Protein AF-A0A2N1M1W4-F1 (afdb_monomer)

Mean predicted aligned error: 16.91 Å

Sequence (331 aa):
YLHQSIFKQTKDFNEGIIQWRRCVSCNKYITFFSRGKGCTVHSWYLNKKNIQVPCIGQYVCEALQSCPPLCNPAFGDVKRPHCICCLCYENLGGHIYHRSGIRGKKASTCISENLHANDITKGLEFIGNLLINIAHTGNNEIKKNILIKIFETLLFFLPLKSDSTTSFSTSTANTSTDYKEQEKIVLNEPPSLFMIKTLFIKIYKEKECKNVEINDFNEFGHTFGQKLWNSRLDVNLKKSAIESPQTIQEYYNAFPEFLKNFFSGMIDELYEKKMSICNFQRKKHNKPPKVKISGQTIKIVTFITSMLLSLAFPHLKVWLPQVLASLSRMP

Radius of gyration: 29.69 Å; Cα contacts (8 Å, |Δi|>4): 321; chains: 1; bounding box: 92×58×78 Å

Solvent-accessible surface area (backbone atoms only — not comparable to full-atom values): 19800 Å² total; per-residue (Å²): 118,82,57,65,76,67,66,63,73,78,49,59,75,86,43,56,38,82,43,83,43,54,18,74,76,79,66,45,79,44,82,44,81,27,60,49,88,50,53,54,88,47,19,30,30,46,74,94,35,43,34,30,53,44,56,52,28,59,58,76,30,71,32,73,64,82,38,63,83,48,22,38,78,30,80,67,88,64,71,80,55,46,29,40,44,65,70,51,39,40,76,35,53,30,43,70,63,53,78,50,92,49,90,91,53,78,49,70,42,52,75,83,67,52,68,61,78,54,32,67,61,53,38,52,53,49,50,52,54,50,51,56,52,52,71,71,50,91,55,63,68,62,43,52,55,50,52,52,54,50,50,60,58,53,52,73,73,52,80,74,91,62,100,64,94,74,74,90,76,88,69,89,76,86,80,89,74,99,62,82,89,64,85,76,71,71,72,94,62,82,80,38,33,22,47,56,45,60,75,45,40,70,73,54,60,78,47,75,62,78,70,79,72,68,87,46,64,65,61,50,49,52,54,52,49,52,54,55,61,67,39,50,63,63,44,58,76,31,36,64,36,42,43,64,48,94,41,72,65,53,32,50,66,39,49,63,64,70,60,53,52,52,43,43,53,55,51,48,55,53,48,52,55,52,47,53,54,51,33,55,54,29,54,76,68,78,41,79,72,80,75,88,70,84,67,55,61,58,58,52,38,40,54,56,50,44,55,50,49,38,69,78,36,74,88,51,64,41,36,65,60,52,54,52,53,55,71,66,51,75,133

Organism: NCBI:txid588596

pLDDT: mean 80.23, std 15.55, range [32.84, 96.19]

Structure (mmCIF, N/CA/C/O backbone):
data_AF-A0A2N1M1W4-F1
#
_entry.id   AF-A0A2N1M1W4-F1
#
loop_
_atom_site.group_PDB
_atom_site.id
_atom_site.type_symbol
_atom_site.label_atom_id
_atom_site.label_alt_id
_atom_site.label_comp_id
_atom_site.label_asym_id
_atom_site.label_entity_id
_atom_site.label_seq_id
_atom_site.pdbx_PDB_ins_code
_atom_site.Cartn_x
_atom_site.Cartn_y
_atom_site.Cartn_z
_atom_site.occupancy
_atom_site.B_iso_or_equiv
_atom_site.auth_seq_id
_atom_site.auth_comp_id
_atom_site.auth_asym_id
_atom_site.auth_atom_id
_atom_site.pdbx_PDB_model_num
ATOM 1 N N . TYR A 1 1 ? 16.850 13.067 -30.156 1.00 55.41 1 TYR A N 1
ATOM 2 C CA . TYR A 1 1 ? 15.630 12.443 -30.728 1.00 55.41 1 TYR A CA 1
ATOM 3 C C . TYR A 1 1 ? 15.525 11.052 -30.120 1.00 55.41 1 TYR A C 1
ATOM 5 O O . TYR A 1 1 ? 16.567 10.439 -30.039 1.00 55.41 1 TYR A O 1
ATOM 13 N N . LEU A 1 2 ? 14.343 10.552 -29.710 1.00 59.38 2 LEU A N 1
ATOM 14 C CA . LEU A 1 2 ? 14.207 9.286 -28.941 1.00 59.38 2 LEU A CA 1
ATOM 15 C C . LEU A 1 2 ? 14.666 8.002 -29.678 1.00 59.38 2 LEU A C 1
ATOM 17 O O . LEU A 1 2 ? 14.682 6.930 -29.092 1.00 59.38 2 LEU A O 1
ATOM 21 N N . HIS A 1 3 ? 15.013 8.116 -30.959 1.00 65.12 3 HIS A N 1
ATOM 22 C CA . HIS A 1 3 ? 15.612 7.080 -31.797 1.00 65.12 3 HIS A CA 1
ATOM 23 C C . HIS A 1 3 ? 16.711 7.734 -32.640 1.00 65.12 3 HIS A C 1
ATOM 25 O O . HIS A 1 3 ? 16.602 8.930 -32.947 1.00 65.12 3 HIS A O 1
ATOM 31 N N . GLN A 1 4 ? 17.726 6.970 -33.056 1.00 60.75 4 GLN A N 1
ATOM 32 C CA . GLN A 1 4 ? 18.666 7.443 -34.078 1.00 60.75 4 GLN A CA 1
ATOM 33 C C . GLN A 1 4 ? 17.899 7.760 -35.376 1.00 60.75 4 GLN A C 1
ATOM 35 O O . GLN A 1 4 ? 16.870 7.142 -35.664 1.00 60.75 4 GLN A O 1
ATOM 40 N N . SER A 1 5 ? 18.374 8.745 -36.144 1.00 57.00 5 SER A N 1
ATOM 41 C CA . SER A 1 5 ? 17.705 9.258 -37.355 1.00 57.00 5 SER A CA 1
ATOM 42 C C . SER A 1 5 ? 17.362 8.158 -38.365 1.00 57.00 5 SER A C 1
ATOM 44 O O . SER A 1 5 ? 16.292 8.199 -38.971 1.00 57.00 5 SER A O 1
ATOM 46 N N . ILE A 1 6 ? 18.222 7.145 -38.465 1.00 58.50 6 ILE A N 1
ATOM 47 C CA . ILE A 1 6 ? 18.117 6.022 -39.401 1.00 58.50 6 ILE A CA 1
ATOM 48 C C . ILE A 1 6 ? 16.879 5.149 -39.112 1.00 58.50 6 ILE A C 1
ATOM 50 O O . ILE A 1 6 ? 16.171 4.758 -40.033 1.00 58.50 6 ILE A O 1
ATOM 54 N N . PHE A 1 7 ? 16.503 4.929 -37.845 1.00 59.47 7 PHE A N 1
ATOM 55 C CA . PHE A 1 7 ? 15.345 4.081 -37.494 1.00 59.47 7 PHE A CA 1
ATOM 56 C C . PHE A 1 7 ? 13.986 4.682 -37.867 1.00 59.47 7 PHE A C 1
ATOM 58 O O . PHE A 1 7 ? 12.981 3.976 -37.912 1.00 59.47 7 PHE A O 1
ATOM 65 N N . LYS A 1 8 ? 13.916 5.993 -38.116 1.00 57.84 8 LYS A N 1
ATOM 66 C CA . LYS A 1 8 ? 12.691 6.609 -38.642 1.00 57.84 8 LYS A CA 1
ATOM 67 C C . LYS A 1 8 ? 12.493 6.348 -40.132 1.00 57.84 8 LYS A C 1
ATOM 69 O O . LYS A 1 8 ? 11.371 6.522 -40.598 1.00 57.84 8 LYS A O 1
ATOM 74 N N . GLN A 1 9 ? 13.562 5.985 -40.841 1.00 58.34 9 GLN A N 1
ATOM 75 C CA . GLN A 1 9 ? 13.555 5.679 -42.271 1.00 58.34 9 GLN A CA 1
ATOM 76 C C . GLN A 1 9 ? 13.265 4.195 -42.537 1.00 58.34 9 GLN A C 1
ATOM 78 O O . GLN A 1 9 ? 12.853 3.852 -43.635 1.00 58.34 9 GLN A O 1
ATOM 83 N N . THR A 1 10 ? 13.430 3.319 -41.538 1.00 64.38 10 THR A N 1
ATOM 84 C CA . THR A 1 10 ? 13.220 1.867 -41.687 1.00 64.38 10 THR A CA 1
ATOM 85 C C . THR A 1 10 ? 11.764 1.415 -41.554 1.00 64.38 10 THR A C 1
ATOM 87 O O . THR A 1 10 ? 11.473 0.259 -41.843 1.00 64.38 10 THR A O 1
ATOM 90 N N . LYS A 1 11 ? 10.853 2.287 -41.101 1.00 68.12 11 LYS A N 1
ATOM 91 C CA . LYS A 1 11 ? 9.412 2.001 -40.999 1.00 68.12 11 LYS A CA 1
ATOM 92 C C . LYS A 1 11 ? 8.585 3.191 -41.445 1.00 68.12 11 LYS A C 1
ATOM 94 O O . LYS A 1 11 ? 8.771 4.299 -40.914 1.00 68.12 11 LYS A O 1
ATOM 99 N N . ASP A 1 12 ? 7.651 2.942 -42.357 1.00 68.19 12 ASP A N 1
ATOM 100 C CA . ASP A 1 12 ? 6.806 3.981 -42.933 1.00 68.19 12 ASP A CA 1
ATOM 101 C C . ASP A 1 12 ? 5.895 4.610 -41.862 1.00 68.19 12 ASP A C 1
ATOM 103 O O . ASP A 1 12 ? 5.509 3.991 -40.865 1.00 68.19 12 ASP A O 1
ATOM 107 N N . PHE A 1 13 ? 5.561 5.886 -42.040 1.00 70.44 13 PHE A N 1
ATOM 108 C CA . PHE A 1 13 ? 4.578 6.577 -41.216 1.00 70.44 13 PHE A CA 1
ATOM 109 C C . PHE A 1 13 ? 3.207 5.891 -41.271 1.00 70.44 13 PHE A C 1
ATOM 111 O O . PHE A 1 13 ? 2.534 5.828 -40.242 1.00 70.44 13 PHE A O 1
ATOM 118 N N . ASN A 1 14 ? 2.838 5.323 -42.424 1.00 75.69 14 ASN A N 1
ATOM 119 C CA . ASN A 1 14 ? 1.575 4.606 -42.617 1.00 75.69 14 ASN A CA 1
ATOM 120 C C . ASN A 1 14 ? 1.465 3.325 -41.772 1.00 75.69 14 ASN A C 1
ATOM 122 O O . ASN A 1 14 ? 0.366 2.846 -41.512 1.00 75.69 14 ASN A O 1
ATOM 126 N N . GLU A 1 15 ? 2.583 2.804 -41.258 1.00 72.25 15 GLU A N 1
ATOM 127 C CA . GLU A 1 15 ? 2.595 1.697 -40.295 1.00 72.25 15 GLU A CA 1
ATOM 128 C C . GLU A 1 15 ? 2.317 2.156 -38.852 1.00 72.25 15 GLU A C 1
ATOM 130 O O . GLU A 1 15 ? 2.425 1.370 -37.905 1.00 72.25 15 GLU A O 1
ATOM 135 N N . GLY A 1 16 ? 2.017 3.440 -38.642 1.00 74.56 16 GLY A N 1
ATOM 136 C CA . GLY A 1 16 ? 1.652 4.002 -37.349 1.00 74.56 16 GLY A CA 1
ATOM 137 C C . GLY A 1 16 ? 0.361 3.387 -36.813 1.00 74.56 16 GLY A C 1
ATOM 138 O O . GLY A 1 16 ? -0.708 3.546 -37.390 1.00 74.56 16 GLY A O 1
ATOM 139 N N . ILE A 1 17 ? 0.446 2.721 -35.664 1.00 75.75 17 ILE A N 1
ATOM 140 C CA . ILE A 1 17 ? -0.694 2.110 -34.986 1.00 75.75 17 ILE A CA 1
ATOM 141 C C . ILE A 1 17 ? -0.793 2.696 -33.580 1.00 75.75 17 ILE A C 1
ATOM 143 O O . ILE A 1 17 ? 0.179 2.734 -32.819 1.00 75.75 17 ILE A O 1
ATOM 147 N N . ILE A 1 18 ? -2.004 3.118 -33.221 1.00 78.94 18 ILE A N 1
ATOM 148 C CA . ILE A 1 18 ? -2.369 3.439 -31.844 1.00 78.94 18 ILE A CA 1
ATOM 149 C C . ILE A 1 18 ? -2.914 2.166 -31.202 1.00 78.94 18 ILE A C 1
ATOM 151 O O . ILE A 1 18 ? -3.948 1.640 -31.609 1.00 78.94 18 ILE A O 1
ATOM 155 N N . GLN A 1 19 ? -2.219 1.661 -30.190 1.00 77.12 19 GLN A N 1
ATOM 156 C CA . GLN A 1 19 ? -2.608 0.451 -29.479 1.00 77.12 19 GLN A CA 1
ATOM 157 C C . GLN A 1 19 ? -3.094 0.774 -28.073 1.00 77.12 19 GLN A C 1
ATOM 159 O O . GLN A 1 19 ? -2.444 1.501 -27.321 1.00 77.12 19 GLN A O 1
ATOM 164 N N . TRP A 1 20 ? -4.200 0.142 -27.695 1.00 82.69 20 TRP A N 1
ATOM 165 C CA . TRP A 1 20 ? -4.705 0.140 -26.329 1.00 82.69 20 TRP A CA 1
ATOM 166 C C . TRP A 1 20 ? -4.197 -1.106 -25.617 1.00 82.69 20 TRP A C 1
ATOM 168 O O . TRP A 1 20 ? -4.516 -2.235 -25.993 1.00 82.69 20 TRP A O 1
ATOM 178 N N . ARG A 1 21 ? -3.369 -0.912 -24.593 1.00 84.44 21 ARG A N 1
ATOM 179 C CA . ARG A 1 21 ? -2.753 -2.001 -23.828 1.00 84.44 21 ARG A CA 1
ATOM 180 C C . ARG A 1 21 ? -2.990 -1.791 -22.344 1.00 84.44 21 ARG A C 1
ATOM 182 O O . ARG A 1 21 ? -3.141 -0.666 -21.883 1.00 84.44 21 ARG A O 1
ATOM 189 N N . ARG A 1 22 ? -3.026 -2.876 -21.576 1.00 88.31 22 ARG A N 1
ATOM 190 C CA . ARG A 1 22 ? -3.146 -2.805 -20.118 1.00 88.31 22 ARG A CA 1
ATOM 191 C C . ARG A 1 22 ? -1.750 -2.805 -19.508 1.00 88.31 22 ARG A C 1
ATOM 193 O O . ARG A 1 22 ? -0.949 -3.681 -19.820 1.00 88.31 22 ARG A O 1
ATOM 200 N N . CYS A 1 23 ? -1.464 -1.834 -18.645 1.00 88.88 23 CYS A N 1
ATOM 201 C CA . CYS A 1 23 ? -0.223 -1.806 -17.886 1.00 88.88 23 CYS A CA 1
ATOM 202 C C . CYS A 1 23 ? -0.156 -3.030 -16.970 1.00 88.88 23 CYS A C 1
ATOM 204 O O . CYS A 1 23 ? -1.031 -3.216 -16.123 1.00 88.88 23 CYS A O 1
ATOM 206 N N . VAL A 1 24 ? 0.902 -3.828 -17.084 1.00 88.38 24 VAL A N 1
ATOM 207 C CA . VAL A 1 24 ? 1.074 -5.038 -16.272 1.00 88.38 24 VAL A CA 1
ATOM 208 C C . VAL A 1 24 ? 1.392 -4.741 -14.818 1.00 88.38 24 VAL A C 1
ATOM 210 O O . VAL A 1 24 ?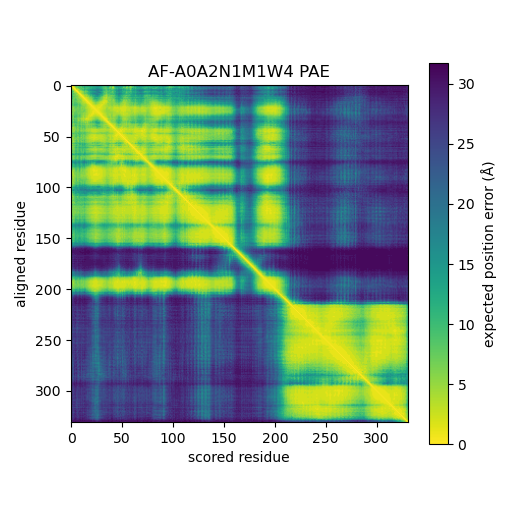 1.345 -5.667 -14.026 1.00 88.38 24 VAL A O 1
ATOM 213 N N . SER A 1 25 ? 1.654 -3.483 -14.454 1.00 86.19 25 SER A N 1
ATOM 214 C CA . SER A 1 25 ? 1.879 -3.012 -13.082 1.00 86.19 25 SER A CA 1
ATOM 215 C C . SER A 1 25 ? 0.612 -2.399 -12.461 1.00 86.19 25 SER A C 1
ATOM 217 O O . SER A 1 25 ? 0.050 -2.950 -11.524 1.00 86.19 25 SER A O 1
ATOM 219 N N . CYS A 1 26 ? 0.039 -1.336 -13.025 1.00 86.25 26 CYS A N 1
ATOM 220 C CA . CYS A 1 26 ? -1.138 -0.695 -12.415 1.00 86.25 26 CYS A CA 1
ATOM 221 C C . CYS A 1 26 ? -2.491 -1.180 -12.949 1.00 86.25 26 CYS A C 1
ATOM 223 O O . CYS A 1 26 ? -3.525 -0.647 -12.553 1.00 86.25 26 CYS A O 1
ATOM 225 N N . ASN A 1 27 ? -2.520 -2.130 -13.890 1.00 86.06 27 ASN A N 1
ATOM 226 C CA . ASN A 1 27 ? -3.742 -2.620 -14.534 1.00 86.06 27 ASN A CA 1
ATOM 227 C C . ASN A 1 27 ? -4.576 -1.538 -15.260 1.00 86.06 27 ASN A C 1
ATOM 229 O O . ASN A 1 27 ? -5.685 -1.837 -15.708 1.00 86.06 27 ASN A O 1
ATOM 233 N N . LYS A 1 28 ? -4.063 -0.310 -15.415 1.00 85.62 28 LYS A N 1
ATOM 234 C CA . LYS A 1 28 ? -4.711 0.770 -16.173 1.00 85.62 28 LYS A CA 1
ATOM 235 C C . LYS A 1 28 ? -4.495 0.575 -17.670 1.00 85.62 28 LYS A C 1
ATOM 237 O O . LYS A 1 28 ? -3.433 0.113 -18.089 1.00 85.62 28 LYS A O 1
ATOM 242 N N . TYR A 1 29 ? -5.487 0.956 -18.467 1.00 86.12 29 TYR A N 1
ATOM 243 C CA . TYR A 1 29 ? -5.322 1.054 -19.913 1.00 86.12 29 TYR A CA 1
ATOM 244 C C . TYR A 1 29 ? -4.432 2.240 -20.258 1.00 86.12 29 TYR A C 1
ATOM 246 O O . TYR A 1 29 ? -4.556 3.317 -19.675 1.00 86.12 29 TYR A O 1
ATOM 254 N N . ILE A 1 30 ? -3.529 2.013 -21.198 1.00 85.06 30 ILE A N 1
ATOM 255 C CA . ILE A 1 30 ? -2.591 2.990 -21.716 1.00 85.06 30 ILE A CA 1
ATOM 256 C C . ILE A 1 30 ? -2.556 2.908 -23.230 1.00 85.06 30 ILE A C 1
ATOM 258 O O . ILE A 1 30 ? -2.691 1.835 -23.827 1.00 85.06 30 ILE A O 1
ATOM 262 N N . THR A 1 31 ? -2.368 4.075 -23.821 1.00 82.00 31 THR A N 1
ATOM 263 C CA . THR A 1 31 ? -2.303 4.255 -25.259 1.00 82.00 31 THR A CA 1
ATOM 264 C C . THR A 1 31 ? -0.841 4.330 -25.662 1.00 82.00 31 THR A C 1
ATOM 266 O O . THR A 1 31 ? -0.113 5.204 -25.191 1.00 82.00 31 THR A O 1
ATOM 269 N N . PHE A 1 32 ? -0.408 3.418 -26.527 1.00 73.75 32 PHE A N 1
ATOM 270 C CA . PHE A 1 32 ? 0.912 3.474 -27.143 1.00 73.75 32 PHE A CA 1
ATOM 271 C C . PHE A 1 32 ? 0.778 3.819 -28.610 1.00 73.75 32 PHE A C 1
ATOM 273 O O . PHE A 1 32 ? -0.016 3.215 -29.325 1.00 73.75 32 PHE A O 1
ATOM 280 N N . PHE A 1 33 ? 1.605 4.754 -29.053 1.00 74.62 33 PHE A N 1
ATOM 281 C CA . PHE A 1 33 ? 1.868 4.947 -30.465 1.00 74.62 33 PHE A CA 1
ATOM 282 C C . PHE A 1 33 ? 3.145 4.191 -30.830 1.00 74.62 33 PHE A C 1
ATOM 284 O O . PHE A 1 33 ? 4.194 4.400 -30.214 1.00 74.62 33 PHE A O 1
ATOM 291 N N . SER A 1 34 ? 3.066 3.323 -31.830 1.00 72.88 34 SER A N 1
ATOM 292 C CA . SER A 1 34 ? 4.230 2.656 -32.413 1.00 72.88 34 SER A CA 1
ATOM 293 C C . SER A 1 34 ? 4.070 2.541 -33.921 1.00 72.88 34 SER A C 1
ATOM 295 O O . SER A 1 34 ? 2.957 2.457 -34.424 1.00 72.88 34 SER A O 1
ATOM 297 N N . ARG A 1 35 ? 5.188 2.498 -34.649 1.00 71.94 35 ARG A N 1
ATOM 298 C CA . ARG A 1 35 ? 5.191 2.065 -36.052 1.00 71.94 35 ARG A CA 1
ATOM 299 C C . ARG A 1 35 ? 5.320 0.536 -36.079 1.00 71.94 35 ARG A C 1
ATOM 301 O O . ARG A 1 35 ? 6.379 -0.006 -35.741 1.00 71.94 35 ARG A O 1
ATOM 308 N N . GLY A 1 36 ? 4.216 -0.158 -36.351 1.0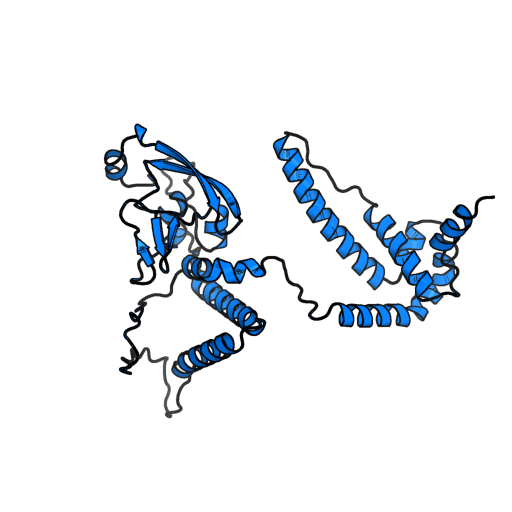0 69.88 36 GLY A N 1
ATOM 309 C CA . GLY A 1 36 ? 4.064 -1.613 -36.223 1.00 69.88 36 GLY A CA 1
ATOM 310 C C . GLY A 1 36 ? 3.681 -2.099 -34.813 1.00 69.88 36 GLY A C 1
ATOM 311 O O . GLY A 1 36 ? 3.208 -1.332 -33.971 1.00 69.88 36 GLY A O 1
ATOM 312 N N . LYS A 1 37 ? 3.876 -3.400 -34.535 1.00 66.19 37 LYS A N 1
ATOM 313 C CA . LYS A 1 37 ? 3.391 -4.076 -33.308 1.00 66.19 37 LYS A CA 1
ATOM 314 C C . LYS A 1 37 ? 4.099 -3.691 -31.998 1.00 66.19 37 LYS A C 1
ATOM 316 O O . LYS A 1 37 ? 3.626 -4.089 -30.937 1.00 66.19 37 LYS A O 1
ATOM 321 N N . GLY A 1 38 ? 5.166 -2.899 -32.058 1.00 69.19 38 GLY A N 1
ATOM 322 C CA . GLY A 1 38 ? 5.922 -2.416 -30.904 1.00 69.19 38 GLY A CA 1
ATOM 323 C C . GLY A 1 38 ? 7.188 -1.673 -31.333 1.00 69.19 38 GLY A C 1
ATOM 324 O O . GLY A 1 38 ? 7.477 -1.546 -32.525 1.00 69.19 38 GLY A O 1
ATOM 325 N N . CYS A 1 39 ? 7.949 -1.172 -30.359 1.00 73.75 39 CYS A N 1
ATOM 326 C CA . CYS A 1 39 ? 9.255 -0.571 -30.618 1.00 73.75 39 CYS A CA 1
ATOM 327 C C . CYS A 1 39 ? 10.347 -1.635 -30.479 1.00 73.75 39 CYS A C 1
ATOM 329 O O . CYS A 1 39 ? 10.644 -2.043 -29.364 1.00 73.75 39 CYS A O 1
ATOM 331 N N . THR A 1 40 ? 10.966 -2.055 -31.580 1.00 70.00 40 THR A N 1
ATOM 332 C CA . THR A 1 40 ? 12.051 -3.059 -31.570 1.00 70.00 40 THR A CA 1
ATOM 333 C C . THR A 1 40 ? 13.294 -2.598 -30.809 1.00 70.00 40 THR A C 1
ATOM 335 O O . THR A 1 40 ? 14.048 -3.424 -30.321 1.00 70.00 40 THR A O 1
ATOM 338 N N . VAL A 1 41 ? 13.493 -1.284 -30.673 1.00 70.56 41 VAL A N 1
ATOM 339 C CA . VAL A 1 41 ? 14.629 -0.700 -29.941 1.00 70.56 41 VAL A CA 1
ATOM 340 C C . VAL A 1 41 ? 14.399 -0.704 -28.426 1.00 70.56 41 VAL A C 1
ATOM 342 O O . VAL A 1 41 ? 15.348 -0.813 -27.664 1.00 70.56 41 VAL A O 1
ATOM 345 N N . HIS A 1 42 ? 13.143 -0.598 -27.980 1.00 78.19 42 HIS A N 1
ATOM 346 C CA . HIS A 1 42 ? 12.792 -0.460 -26.557 1.00 78.19 42 HIS A CA 1
ATOM 347 C C . HIS A 1 42 ? 11.879 -1.584 -26.046 1.00 78.19 42 HIS A C 1
ATOM 349 O O . HIS A 1 42 ? 11.165 -1.429 -25.052 1.00 78.19 42 HIS A O 1
ATOM 355 N N . SER A 1 43 ? 11.857 -2.712 -26.755 1.00 83.88 43 SER A N 1
ATOM 356 C CA . SER A 1 43 ? 11.209 -3.939 -26.295 1.00 83.88 43 SER A CA 1
ATOM 357 C C . SER A 1 43 ? 12.280 -4.906 -25.834 1.00 83.88 43 SER A C 1
ATOM 359 O O . SER A 1 43 ? 13.320 -5.037 -26.473 1.00 83.88 43 SER A O 1
ATOM 361 N N . TRP A 1 44 ? 12.013 -5.585 -24.728 1.00 87.88 44 TRP A N 1
ATOM 362 C CA . TRP A 1 44 ? 12.976 -6.454 -24.069 1.00 87.88 44 TRP A CA 1
ATOM 363 C C . TRP A 1 44 ? 12.359 -7.810 -23.785 1.00 87.88 44 TRP A C 1
ATOM 365 O O . TRP A 1 44 ? 11.166 -7.921 -23.512 1.00 87.88 44 TRP A O 1
ATOM 375 N N . TYR A 1 45 ? 13.177 -8.844 -23.842 1.00 87.88 45 TYR A N 1
ATOM 376 C CA . TYR A 1 45 ? 12.844 -10.189 -23.425 1.00 87.88 45 TYR A CA 1
ATOM 377 C C . TYR A 1 45 ? 13.426 -10.413 -22.032 1.00 87.88 45 TYR A C 1
ATOM 379 O O . TYR A 1 45 ? 14.621 -10.651 -21.901 1.00 87.88 45 TYR A O 1
ATOM 387 N N . LEU A 1 46 ? 12.587 -10.293 -21.000 1.00 88.44 46 LEU A N 1
ATOM 388 C CA . LEU A 1 46 ? 12.962 -10.462 -19.594 1.00 88.44 46 LEU A CA 1
ATOM 389 C C . LEU A 1 46 ? 12.274 -11.707 -19.024 1.00 88.44 46 LEU A C 1
ATOM 391 O O . LEU A 1 46 ? 11.044 -11.789 -19.014 1.00 88.44 46 LEU A O 1
ATOM 395 N N . ASN A 1 47 ? 13.062 -12.674 -18.551 1.00 87.69 47 ASN A N 1
ATOM 396 C CA . ASN A 1 47 ? 12.616 -13.949 -17.979 1.00 87.69 47 ASN A CA 1
ATOM 397 C C . ASN A 1 47 ? 11.480 -14.604 -18.784 1.00 87.69 47 ASN A C 1
ATOM 399 O O . ASN A 1 47 ? 10.351 -14.786 -18.315 1.00 87.69 47 ASN A O 1
ATOM 403 N N . LYS A 1 48 ? 11.786 -14.908 -20.047 1.00 84.00 48 LYS A N 1
ATOM 404 C CA . LYS A 1 48 ? 10.877 -15.556 -21.000 1.00 84.00 48 LYS A CA 1
ATOM 405 C C . LYS A 1 48 ? 9.619 -14.756 -21.363 1.00 84.00 48 LYS A C 1
ATOM 407 O O . LYS A 1 48 ? 8.660 -15.309 -21.905 1.00 84.00 48 LYS A O 1
ATOM 412 N N . LYS A 1 49 ? 9.588 -13.451 -21.072 1.00 87.00 49 LYS A N 1
ATOM 413 C CA . LYS A 1 49 ? 8.458 -12.571 -21.386 1.00 87.00 49 LYS A CA 1
ATOM 414 C C . LYS A 1 49 ? 8.915 -11.343 -22.145 1.00 87.00 49 LYS A C 1
ATOM 416 O O . LYS A 1 49 ? 9.840 -10.645 -21.748 1.00 87.00 49 LYS A O 1
ATOM 421 N N . ASN A 1 50 ? 8.172 -11.035 -23.198 1.00 88.19 50 ASN A N 1
ATOM 422 C CA . ASN A 1 50 ? 8.288 -9.769 -23.896 1.00 88.19 50 ASN A CA 1
ATOM 423 C C . ASN A 1 50 ? 7.734 -8.645 -23.022 1.00 88.19 50 ASN A C 1
ATOM 425 O O . ASN A 1 50 ? 6.563 -8.692 -22.640 1.00 88.19 50 ASN A O 1
ATOM 429 N N . ILE A 1 51 ? 8.547 -7.635 -22.747 1.00 88.00 51 ILE A N 1
ATOM 430 C CA . ILE A 1 51 ? 8.205 -6.427 -22.005 1.00 88.00 51 ILE A CA 1
ATOM 431 C C . ILE A 1 51 ? 8.356 -5.232 -22.934 1.00 88.00 51 ILE A C 1
ATOM 433 O O . ILE A 1 51 ? 9.335 -5.110 -23.667 1.00 88.00 51 ILE A O 1
ATOM 437 N N . GLN A 1 52 ? 7.372 -4.340 -22.884 1.00 87.44 52 GLN A N 1
ATOM 438 C CA . GLN A 1 52 ? 7.406 -3.081 -23.610 1.00 87.44 52 GLN A CA 1
ATOM 439 C C . GLN A 1 52 ? 7.292 -1.926 -22.622 1.00 87.44 52 GLN A C 1
ATOM 441 O O . GLN A 1 52 ? 6.270 -1.756 -21.951 1.00 87.44 52 GLN A O 1
ATOM 446 N N . VAL A 1 53 ? 8.351 -1.130 -22.547 1.00 87.38 53 VAL A N 1
ATOM 447 C CA . VAL A 1 53 ? 8.427 0.063 -21.701 1.00 87.38 53 VAL A CA 1
ATOM 448 C C . VAL A 1 53 ? 8.250 1.329 -22.547 1.00 87.38 53 VAL A C 1
ATOM 450 O O . VAL A 1 53 ? 8.315 1.271 -23.780 1.00 87.38 53 VAL A O 1
ATOM 453 N N . PRO A 1 54 ? 7.991 2.494 -21.932 1.00 84.81 54 PRO A N 1
ATOM 454 C CA . PRO A 1 54 ? 7.911 3.748 -22.668 1.00 84.81 54 PRO A CA 1
ATOM 455 C C . PRO A 1 54 ? 9.248 4.069 -23.345 1.00 84.81 54 PRO A C 1
ATOM 457 O O . PRO A 1 54 ? 10.280 4.123 -22.680 1.00 84.81 54 PRO A O 1
ATOM 460 N N . CYS A 1 55 ? 9.232 4.375 -24.647 1.00 80.88 55 CYS A N 1
ATOM 461 C CA . CYS A 1 55 ? 10.445 4.742 -25.394 1.00 80.88 55 CYS A CA 1
ATOM 462 C C . CYS A 1 55 ? 11.190 5.938 -24.782 1.00 80.88 55 CYS A C 1
ATOM 464 O O . CYS A 1 55 ? 12.402 6.048 -24.899 1.00 80.88 55 CYS A O 1
ATOM 466 N N . ILE A 1 56 ? 10.462 6.851 -24.134 1.00 79.44 56 ILE A N 1
ATOM 467 C CA . ILE A 1 56 ? 11.049 8.008 -23.452 1.00 79.44 56 ILE A CA 1
ATOM 468 C C . ILE A 1 56 ? 11.781 7.627 -22.156 1.00 79.44 56 ILE A C 1
ATOM 470 O O . ILE A 1 56 ? 12.654 8.364 -21.718 1.00 79.44 56 ILE A O 1
ATOM 474 N N . GLY A 1 57 ? 11.447 6.479 -21.560 1.00 76.69 57 GLY A N 1
ATOM 475 C CA . GLY A 1 57 ? 12.154 5.927 -20.408 1.00 76.69 57 GLY A CA 1
ATOM 476 C C . GLY A 1 57 ? 13.519 5.376 -20.803 1.00 76.69 57 GLY A C 1
ATOM 477 O O . GLY A 1 57 ? 14.524 5.734 -20.209 1.00 76.69 57 GLY A O 1
ATOM 478 N N . GLN A 1 58 ? 13.578 4.579 -21.867 1.00 74.81 58 GLN A N 1
ATOM 479 C CA . GLN A 1 58 ? 14.824 3.931 -22.298 1.00 74.81 58 GLN A CA 1
ATOM 480 C C . GLN A 1 58 ? 15.724 4.747 -23.213 1.00 74.81 58 GLN A C 1
ATOM 482 O O . GLN A 1 58 ? 16.779 4.279 -23.621 1.00 74.81 58 GLN A O 1
ATOM 487 N N . TYR A 1 59 ? 15.332 5.971 -23.540 1.00 75.62 59 TYR A N 1
ATOM 488 C CA . TYR A 1 59 ? 16.178 6.821 -24.363 1.00 75.62 59 TYR A CA 1
ATOM 489 C C . TYR A 1 59 ? 17.502 7.184 -23.675 1.00 75.62 59 TYR A C 1
ATOM 491 O O . TYR A 1 59 ? 18.506 7.369 -24.356 1.00 75.62 59 TYR A O 1
ATOM 499 N N . VAL A 1 60 ? 17.495 7.314 -22.342 1.00 78.12 60 VAL A N 1
ATOM 500 C CA . VAL A 1 60 ? 18.699 7.648 -21.561 1.00 78.12 60 VAL A CA 1
ATOM 501 C C . VAL A 1 60 ? 18.842 6.814 -20.291 1.00 78.12 60 VAL A C 1
ATOM 503 O O . VAL A 1 60 ? 19.958 6.614 -19.831 1.00 78.12 60 VAL A O 1
ATOM 506 N N . CYS A 1 61 ? 17.743 6.339 -19.700 1.00 85.19 61 CYS A N 1
ATOM 507 C CA . CYS A 1 61 ? 17.824 5.537 -18.488 1.00 85.19 61 CYS A CA 1
ATOM 508 C C . CYS A 1 61 ? 18.082 4.070 -18.833 1.00 85.19 61 CYS A C 1
ATOM 510 O O . CYS A 1 61 ? 17.253 3.418 -19.473 1.00 85.19 61 CYS A O 1
ATOM 512 N N . GLU A 1 62 ? 19.198 3.541 -18.341 1.00 83.50 62 GLU A N 1
ATOM 513 C CA . GLU A 1 62 ? 19.605 2.140 -18.486 1.00 83.50 62 GLU A CA 1
ATOM 514 C C . GLU A 1 62 ? 18.902 1.225 -17.468 1.00 83.50 62 GLU A C 1
ATOM 516 O O . GLU A 1 62 ? 19.480 0.308 -16.901 1.00 83.50 62 GLU A O 1
ATOM 521 N N . ALA A 1 63 ? 17.610 1.450 -17.219 1.00 88.12 63 ALA A N 1
ATOM 522 C CA . ALA A 1 63 ? 16.846 0.620 -16.289 1.00 88.12 63 ALA A CA 1
ATOM 523 C C . ALA A 1 63 ? 16.651 -0.822 -16.791 1.00 88.12 63 ALA A C 1
ATOM 525 O O . ALA A 1 63 ? 16.300 -1.700 -16.012 1.00 88.12 63 ALA A O 1
ATOM 526 N N . LEU A 1 64 ? 16.826 -1.093 -18.083 1.00 87.75 64 LEU A N 1
ATOM 527 C CA . LEU A 1 64 ? 16.951 -2.454 -18.605 1.00 87.75 64 LEU A CA 1
ATOM 528 C C . LEU A 1 64 ? 18.294 -2.547 -19.311 1.00 87.75 64 LEU A C 1
ATOM 530 O O . LEU A 1 64 ? 18.580 -1.748 -20.200 1.00 87.75 64 LEU A O 1
ATOM 534 N N . GLN A 1 65 ? 19.079 -3.537 -18.908 1.00 85.00 65 GLN A N 1
ATOM 535 C CA . GLN A 1 65 ? 20.399 -3.816 -19.449 1.00 85.00 65 GLN A CA 1
ATOM 536 C C . GLN A 1 65 ? 20.461 -5.269 -19.915 1.00 85.00 65 GLN A C 1
ATOM 538 O O . GL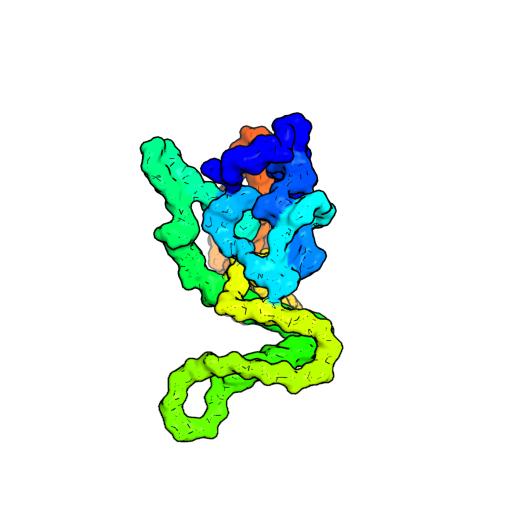N A 1 65 ? 19.662 -6.118 -19.499 1.00 85.00 65 GLN A O 1
ATOM 543 N N . SER A 1 66 ? 21.389 -5.540 -20.832 1.00 84.50 66 SER A N 1
ATOM 544 C CA . SER A 1 66 ? 21.595 -6.882 -21.365 1.00 84.50 66 SER A CA 1
ATOM 545 C C . SER A 1 66 ? 22.211 -7.773 -20.290 1.00 84.50 66 SER A C 1
ATOM 547 O O . SER A 1 66 ? 23.296 -7.497 -19.792 1.00 84.50 66 SER A O 1
ATOM 549 N N . CYS A 1 67 ? 21.514 -8.846 -19.944 1.00 82.75 67 CYS A N 1
ATOM 550 C CA . CYS A 1 67 ? 21.970 -9.889 -19.038 1.00 82.75 67 CYS A CA 1
ATOM 551 C C . CYS A 1 67 ? 21.499 -11.238 -19.596 1.00 82.75 67 CYS A C 1
ATOM 553 O O . CYS A 1 67 ? 20.456 -11.743 -19.180 1.00 82.75 67 CYS A O 1
ATOM 555 N N . PRO A 1 68 ? 22.188 -11.819 -20.587 1.00 78.31 68 PRO A N 1
ATOM 556 C CA . PRO A 1 68 ? 21.803 -13.116 -21.129 1.00 78.31 68 PRO A CA 1
ATOM 557 C C . PRO A 1 68 ? 21.962 -14.234 -20.077 1.00 78.31 68 PRO A C 1
ATOM 559 O O . PRO A 1 68 ? 22.923 -14.204 -19.309 1.00 78.31 68 PRO A O 1
ATOM 562 N N . PRO A 1 69 ? 21.058 -15.233 -20.023 1.00 78.56 69 PRO A N 1
ATOM 563 C CA . PRO A 1 69 ? 19.807 -15.380 -20.786 1.00 78.56 69 PRO A CA 1
ATOM 564 C C . PRO A 1 69 ? 18.604 -14.612 -20.196 1.00 78.56 69 PRO A C 1
ATOM 566 O O . PRO A 1 69 ? 17.513 -14.628 -20.771 1.00 78.56 69 PRO A O 1
ATOM 569 N N . LEU A 1 70 ? 18.767 -13.960 -19.042 1.00 83.94 70 LEU A N 1
ATOM 570 C CA . LEU A 1 70 ? 17.691 -13.338 -18.268 1.00 83.94 70 LEU A CA 1
ATOM 571 C C . LEU A 1 70 ? 17.006 -12.166 -18.986 1.00 83.94 70 LEU A C 1
ATOM 573 O O . LEU A 1 70 ? 15.780 -12.077 -18.941 1.00 83.94 70 LEU A O 1
ATOM 577 N N . CYS A 1 71 ? 17.770 -11.262 -19.595 1.00 86.69 71 CYS A N 1
ATOM 578 C CA . CYS A 1 71 ? 17.307 -10.005 -20.170 1.00 86.69 71 CYS A CA 1
ATOM 579 C C . CYS A 1 71 ? 18.050 -9.705 -21.472 1.00 86.69 71 CYS A C 1
ATOM 581 O O . CYS A 1 71 ? 19.256 -9.489 -21.454 1.00 86.69 71 CYS A O 1
ATOM 583 N N . ASN A 1 72 ? 17.337 -9.662 -22.594 1.00 87.00 72 ASN A N 1
ATOM 584 C CA . ASN A 1 72 ? 17.917 -9.366 -23.905 1.00 87.00 72 ASN A CA 1
ATOM 585 C C . ASN A 1 72 ? 17.030 -8.383 -24.678 1.00 87.00 72 ASN A C 1
ATOM 587 O O . ASN A 1 72 ? 15.812 -8.388 -24.475 1.00 87.00 72 ASN A O 1
ATOM 591 N N . PRO A 1 73 ? 17.576 -7.573 -25.598 1.00 83.69 73 PRO A N 1
ATOM 592 C CA . PRO A 1 73 ? 16.756 -6.822 -26.543 1.00 83.69 73 PRO A CA 1
ATOM 593 C C . PRO A 1 73 ? 15.829 -7.760 -27.330 1.00 83.69 73 PRO A C 1
ATOM 595 O O . PRO A 1 73 ? 16.245 -8.822 -27.797 1.00 83.69 73 PRO A O 1
ATOM 598 N N . ALA A 1 74 ? 14.556 -7.391 -27.471 1.00 79.25 74 ALA A N 1
ATOM 599 C CA . ALA A 1 74 ? 13.601 -8.172 -28.246 1.00 79.25 74 ALA A CA 1
ATOM 600 C C . ALA A 1 74 ? 13.696 -7.782 -29.729 1.00 79.25 74 ALA A C 1
ATOM 602 O O . ALA A 1 74 ? 13.223 -6.721 -30.141 1.00 79.25 74 ALA A O 1
ATOM 603 N N . PHE A 1 75 ? 14.286 -8.658 -30.541 1.00 65.81 75 PHE A N 1
ATOM 604 C CA . PHE A 1 75 ? 14.369 -8.475 -31.988 1.00 65.81 75 PHE A CA 1
ATOM 605 C C . PHE A 1 75 ? 13.083 -8.965 -32.684 1.00 65.81 75 PHE A C 1
ATOM 607 O O . PHE A 1 75 ? 12.573 -10.044 -32.388 1.00 65.81 75 PHE A O 1
ATOM 614 N N . GLY A 1 76 ? 12.560 -8.182 -33.635 1.00 64.81 76 GLY A N 1
ATOM 615 C CA . GLY A 1 76 ? 11.450 -8.589 -34.512 1.00 64.81 76 GLY A CA 1
ATOM 616 C C . GLY A 1 76 ? 10.027 -8.352 -33.977 1.00 64.81 76 GLY A C 1
ATOM 617 O O . GLY A 1 76 ? 9.764 -7.425 -33.210 1.00 64.81 76 GLY A O 1
ATOM 618 N N . ASP A 1 77 ? 9.076 -9.160 -34.462 1.00 61.31 77 ASP A N 1
ATOM 619 C CA . ASP A 1 77 ? 7.633 -9.010 -34.227 1.00 61.31 77 ASP A CA 1
ATOM 620 C C . ASP A 1 77 ? 7.252 -9.517 -32.820 1.00 61.31 77 ASP A C 1
ATOM 622 O O . ASP A 1 77 ? 6.888 -10.676 -32.606 1.00 61.31 77 ASP A O 1
ATOM 626 N N . VAL A 1 78 ? 7.369 -8.631 -31.827 1.00 68.19 78 VAL A N 1
ATOM 627 C CA . VAL A 1 78 ? 7.112 -8.921 -30.408 1.00 68.19 78 VAL A CA 1
ATOM 628 C C . VAL A 1 78 ? 5.654 -9.353 -30.197 1.00 68.19 78 VAL A C 1
ATOM 630 O O . VAL A 1 78 ? 4.731 -8.537 -30.129 1.00 68.19 78 VAL A O 1
ATOM 633 N N . LYS A 1 79 ? 5.417 -10.662 -30.073 1.00 70.88 79 LYS A N 1
ATOM 634 C CA . LYS A 1 79 ? 4.083 -11.204 -29.780 1.00 70.88 79 LYS A CA 1
ATOM 635 C C . LYS A 1 79 ? 3.738 -10.975 -28.304 1.00 70.88 79 LYS A C 1
ATOM 637 O O . LYS A 1 79 ? 4.507 -11.336 -27.415 1.00 70.88 79 LYS A O 1
ATOM 642 N N . ARG A 1 80 ? 2.544 -10.417 -28.061 1.00 76.69 80 ARG A N 1
ATOM 643 C CA . ARG A 1 80 ? 1.920 -10.228 -26.731 1.00 76.69 80 ARG A CA 1
ATOM 644 C C . ARG A 1 80 ? 2.844 -9.538 -25.699 1.00 76.69 80 ARG A C 1
ATOM 646 O O . ARG A 1 80 ? 3.126 -10.125 -24.653 1.00 76.69 80 ARG A O 1
ATOM 653 N N . PRO A 1 81 ? 3.312 -8.304 -25.965 1.00 82.19 81 PRO A N 1
ATOM 654 C CA . PRO A 1 81 ? 4.155 -7.585 -25.018 1.00 82.19 81 PRO A CA 1
ATOM 655 C C . PRO A 1 81 ? 3.406 -7.262 -23.718 1.00 82.19 81 PRO A C 1
ATOM 657 O O . PRO A 1 81 ? 2.245 -6.846 -23.722 1.00 82.19 81 PRO A O 1
ATOM 660 N N . HIS A 1 82 ? 4.107 -7.417 -22.600 1.00 87.56 82 HIS A N 1
ATOM 661 C CA . HIS A 1 82 ? 3.710 -6.952 -21.281 1.00 87.56 82 HIS A CA 1
ATOM 662 C C . HIS A 1 82 ? 4.068 -5.473 -21.178 1.00 87.56 82 HIS A C 1
ATOM 664 O O . HIS A 1 82 ? 5.227 -5.107 -20.990 1.00 87.56 82 HIS A O 1
ATOM 670 N N . CYS A 1 83 ? 3.075 -4.610 -21.360 1.00 88.38 83 CYS A N 1
ATOM 671 C CA . CYS A 1 83 ? 3.315 -3.177 -21.408 1.00 88.38 83 CYS A CA 1
ATOM 672 C C . CYS A 1 83 ? 3.401 -2.558 -20.009 1.00 88.38 83 CYS A C 1
ATOM 674 O O . CYS A 1 83 ? 2.598 -2.884 -19.134 1.00 88.38 83 CYS A O 1
ATOM 676 N N . ILE A 1 84 ? 4.308 -1.604 -19.812 1.00 89.50 84 ILE A N 1
ATOM 677 C CA . ILE A 1 84 ? 4.451 -0.826 -18.573 1.00 89.50 84 ILE A CA 1
ATOM 678 C C . ILE A 1 84 ? 4.214 0.654 -18.897 1.00 89.50 84 ILE A C 1
ATOM 680 O O . ILE A 1 84 ? 4.741 1.174 -19.878 1.00 89.50 84 ILE A O 1
ATOM 684 N N . CYS A 1 85 ? 3.378 1.337 -18.109 1.00 89.31 85 CYS A N 1
ATOM 685 C CA . CYS A 1 85 ? 3.131 2.771 -18.291 1.00 89.31 85 CYS A CA 1
ATOM 686 C C . CYS A 1 85 ? 4.276 3.620 -17.731 1.00 89.31 85 CYS A C 1
ATOM 688 O O . CYS A 1 85 ? 5.004 3.158 -16.863 1.00 89.31 85 CYS A O 1
ATOM 690 N N . CYS A 1 86 ? 4.365 4.882 -18.159 1.00 88.00 86 CYS A N 1
ATOM 691 C CA . CYS A 1 86 ? 5.320 5.873 -17.653 1.00 88.00 86 CYS A CA 1
ATOM 692 C C . CYS A 1 86 ? 5.412 5.912 -16.122 1.00 88.00 86 CYS A C 1
ATOM 694 O O . CYS A 1 86 ? 6.471 5.661 -15.566 1.00 88.00 86 CYS A O 1
ATOM 696 N N . LEU A 1 87 ? 4.280 6.104 -15.443 1.00 88.94 87 LEU A N 1
ATOM 697 C CA . LEU A 1 87 ? 4.256 6.173 -13.981 1.00 88.94 87 LEU A CA 1
ATOM 698 C C . LEU A 1 87 ? 4.758 4.880 -13.319 1.00 88.94 87 LEU A C 1
ATOM 700 O O . LEU A 1 87 ? 5.493 4.911 -12.342 1.00 88.94 87 LEU A O 1
ATOM 704 N N . CYS A 1 88 ? 4.365 3.721 -13.851 1.00 90.69 88 CYS A N 1
ATOM 705 C CA . CYS A 1 88 ? 4.832 2.443 -13.321 1.00 90.69 88 CYS A CA 1
ATOM 706 C C . CYS A 1 88 ? 6.303 2.198 -13.633 1.00 90.69 88 CYS A C 1
ATOM 708 O O . CYS A 1 88 ? 6.975 1.568 -12.832 1.00 90.69 88 CYS A O 1
ATOM 710 N N . TYR A 1 89 ? 6.797 2.677 -14.774 1.00 91.00 89 TYR A N 1
ATOM 711 C CA . TYR A 1 89 ? 8.212 2.613 -15.105 1.00 91.00 89 TYR A CA 1
ATOM 712 C C . TYR A 1 89 ? 9.037 3.341 -14.041 1.00 91.00 89 TYR A C 1
ATOM 714 O O . TYR A 1 89 ? 9.968 2.755 -13.501 1.00 91.00 89 TYR A O 1
ATOM 722 N N . GLU A 1 90 ? 8.608 4.543 -13.652 1.00 90.50 90 GLU A N 1
ATOM 723 C CA . GLU A 1 90 ? 9.250 5.319 -12.587 1.00 90.50 90 GLU A CA 1
ATOM 724 C C . GLU A 1 90 ? 9.140 4.656 -11.211 1.00 90.50 90 GLU A C 1
ATOM 726 O O . GLU A 1 90 ? 10.143 4.465 -10.529 1.00 90.50 90 GLU A O 1
ATOM 731 N N . ASN A 1 91 ? 7.947 4.193 -10.828 1.00 89.19 91 ASN A N 1
ATOM 732 C CA . ASN A 1 91 ? 7.741 3.515 -9.541 1.00 89.19 91 ASN A CA 1
ATOM 733 C C . ASN A 1 91 ? 8.565 2.222 -9.396 1.00 89.19 91 ASN A C 1
ATOM 735 O O . ASN A 1 91 ? 8.954 1.828 -8.290 1.00 89.19 91 ASN A O 1
ATOM 739 N N . LEU A 1 92 ? 8.812 1.539 -10.514 1.00 90.81 92 LEU A N 1
ATOM 740 C CA . LEU A 1 92 ? 9.631 0.335 -10.552 1.00 90.81 92 LEU A CA 1
ATOM 741 C C . LEU A 1 92 ? 11.136 0.656 -10.521 1.00 90.81 92 LEU A C 1
ATOM 743 O O . LEU A 1 92 ? 11.912 -0.261 -10.306 1.00 90.81 92 LEU A O 1
ATOM 747 N N . GLY A 1 93 ? 11.558 1.918 -10.640 1.00 89.88 93 GLY A N 1
ATOM 748 C CA . GLY A 1 93 ? 12.969 2.327 -10.574 1.00 89.88 93 GLY A CA 1
ATOM 749 C C . GLY A 1 93 ? 13.581 2.726 -11.918 1.00 89.88 93 GLY A C 1
ATOM 750 O O . GLY A 1 93 ? 14.794 2.846 -12.024 1.00 89.88 93 GLY A O 1
ATOM 751 N N . GLY A 1 94 ? 12.771 2.899 -12.963 1.00 91.38 94 GLY A N 1
ATOM 752 C CA . GLY A 1 94 ? 13.207 3.576 -14.181 1.00 91.38 94 GLY A CA 1
ATOM 753 C C . GLY A 1 94 ? 13.097 5.097 -14.055 1.00 91.38 94 GLY A C 1
ATOM 754 O O . GLY A 1 94 ? 12.466 5.611 -13.141 1.00 91.38 94 GLY A O 1
ATOM 755 N N . HIS A 1 95 ? 13.658 5.837 -15.008 1.00 90.88 95 HI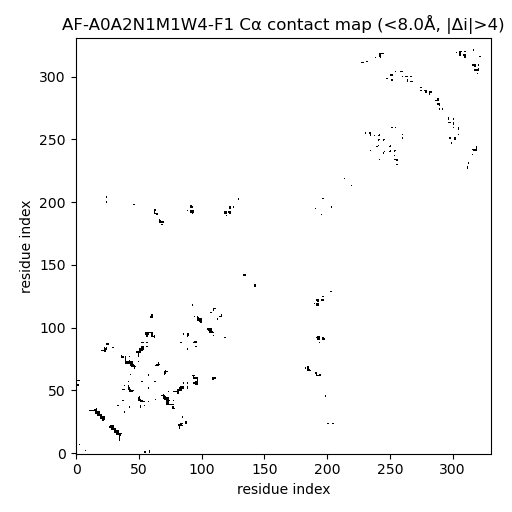S A N 1
ATOM 756 C CA . HIS A 1 95 ? 13.505 7.293 -15.071 1.00 90.88 95 HIS A CA 1
ATOM 757 C C . HIS A 1 95 ? 13.159 7.750 -16.480 1.00 90.88 95 HIS A C 1
ATOM 759 O O . HIS A 1 95 ? 13.763 7.314 -17.462 1.00 90.88 95 HIS A O 1
ATOM 765 N N . ILE A 1 96 ? 12.160 8.620 -16.589 1.00 88.19 96 ILE A N 1
ATOM 766 C CA . ILE A 1 96 ? 11.733 9.163 -17.872 1.00 88.19 96 ILE A CA 1
ATOM 767 C C . ILE A 1 96 ? 12.634 10.325 -18.269 1.00 88.19 96 ILE A C 1
ATOM 769 O O . ILE A 1 96 ? 13.013 11.162 -17.458 1.00 88.19 96 ILE A O 1
ATOM 773 N N . TYR A 1 97 ? 12.968 10.398 -19.553 1.00 84.25 97 TYR A N 1
ATOM 774 C CA . TYR A 1 97 ? 13.695 11.533 -20.091 1.00 84.25 97 TYR A CA 1
ATOM 775 C C . TYR A 1 97 ? 12.816 12.792 -20.173 1.00 84.25 97 TYR A C 1
ATOM 777 O O . TYR A 1 97 ? 11.808 12.813 -20.886 1.00 84.25 97 TYR A O 1
ATOM 785 N N . HIS A 1 98 ? 13.254 13.877 -19.532 1.00 80.06 98 HIS A N 1
ATOM 786 C CA . HIS A 1 98 ? 12.616 15.193 -19.601 1.00 80.06 98 HIS A CA 1
ATOM 787 C C . HIS A 1 98 ? 13.451 16.155 -20.451 1.00 80.06 98 HIS A C 1
ATOM 789 O O . HIS A 1 98 ? 14.608 16.430 -20.154 1.00 80.06 98 HIS A O 1
ATOM 795 N N . ARG A 1 99 ? 12.876 16.704 -21.529 1.00 74.56 99 ARG A N 1
ATOM 796 C CA . ARG A 1 99 ? 13.570 17.735 -22.320 1.00 74.56 99 ARG A CA 1
ATOM 797 C C . ARG A 1 99 ? 13.627 19.049 -21.550 1.00 74.56 99 ARG A C 1
ATOM 799 O O . ARG A 1 99 ? 12.611 19.490 -21.022 1.00 74.56 99 ARG A O 1
ATOM 806 N N . SER A 1 100 ? 14.773 19.728 -21.606 1.00 70.31 100 SER A N 1
ATOM 807 C CA . SER A 1 100 ? 14.835 21.137 -21.220 1.00 70.31 100 SER A CA 1
ATOM 808 C C . SER A 1 100 ? 14.009 21.955 -22.217 1.00 70.31 100 SER A C 1
ATOM 810 O O . SER A 1 100 ? 14.223 21.862 -23.426 1.00 70.31 100 SER A O 1
ATOM 812 N N . GLY A 1 101 ? 13.050 22.742 -21.722 1.00 72.88 101 GLY A N 1
ATOM 813 C CA . GLY A 1 101 ? 12.248 23.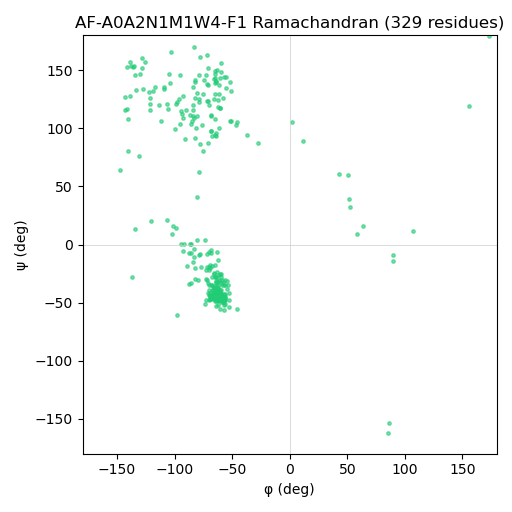657 -22.547 1.00 72.88 101 GLY A CA 1
ATOM 814 C C . GLY A 1 101 ? 13.054 24.830 -23.121 1.00 72.88 101 GLY A C 1
ATOM 815 O O . GLY A 1 101 ? 12.529 25.611 -23.907 1.00 72.88 101 GLY A O 1
ATOM 816 N N . ILE A 1 102 ? 14.329 24.954 -22.741 1.00 76.69 102 ILE A N 1
ATOM 817 C CA . ILE A 1 102 ? 15.228 26.032 -23.147 1.00 76.69 102 ILE A CA 1
ATOM 818 C C . ILE A 1 102 ? 16.099 25.554 -24.311 1.00 76.69 102 ILE A C 1
ATOM 820 O O . ILE A 1 102 ? 16.848 24.579 -24.198 1.00 76.69 102 ILE A O 1
ATOM 824 N N . ARG A 1 103 ? 16.033 26.274 -25.435 1.00 72.94 103 ARG A N 1
ATOM 825 C CA . ARG A 1 103 ? 16.835 25.998 -26.634 1.00 72.94 103 ARG A CA 1
ATOM 826 C C . ARG A 1 103 ? 18.331 26.053 -26.288 1.00 72.94 103 ARG A C 1
ATOM 828 O O . ARG A 1 103 ? 18.800 27.033 -25.726 1.00 72.94 103 ARG A O 1
ATOM 835 N N . GLY A 1 104 ? 19.067 24.991 -26.615 1.00 71.06 104 GLY A N 1
ATOM 836 C CA . GLY A 1 104 ? 20.517 24.893 -26.390 1.00 71.06 104 GLY A CA 1
ATOM 837 C C . GLY A 1 104 ? 20.945 24.319 -25.033 1.00 71.06 104 GLY A C 1
ATOM 838 O O . GLY A 1 104 ? 22.091 23.894 -24.909 1.00 71.06 104 GLY A O 1
ATOM 839 N N . LYS A 1 105 ? 20.053 24.211 -24.036 1.00 76.44 105 LYS A N 1
ATOM 840 C CA . LYS A 1 105 ? 20.383 23.523 -22.777 1.00 76.44 105 LYS A CA 1
ATOM 841 C C . LYS A 1 105 ? 20.250 22.011 -22.938 1.00 76.44 105 LY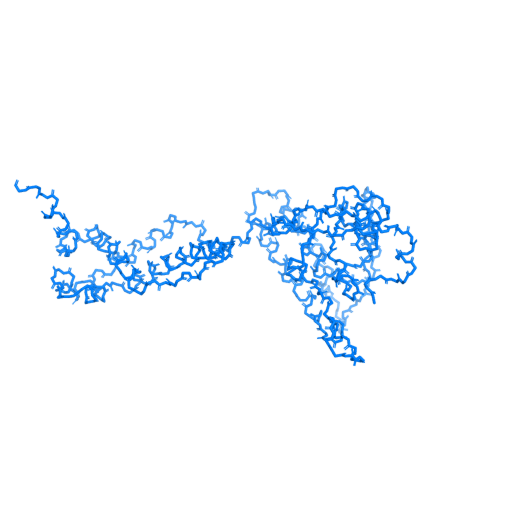S A C 1
ATOM 843 O O . LYS A 1 105 ? 19.230 21.510 -23.417 1.00 76.44 105 LYS A O 1
ATOM 848 N N . LYS A 1 106 ? 21.282 21.275 -22.510 1.00 71.31 106 LYS A N 1
ATOM 849 C CA . LYS A 1 106 ? 21.196 19.817 -22.380 1.00 71.31 106 LYS A CA 1
ATOM 850 C C . LYS A 1 106 ? 20.106 19.486 -21.359 1.00 71.31 106 LYS A C 1
ATOM 852 O O . LYS A 1 106 ? 19.972 20.152 -20.337 1.00 71.31 106 LYS A O 1
ATOM 857 N N . ALA A 1 107 ? 19.301 18.484 -21.683 1.00 73.88 107 ALA A N 1
ATOM 858 C CA . ALA A 1 107 ? 18.359 17.909 -20.737 1.00 73.88 107 ALA A CA 1
ATOM 859 C C . ALA A 1 107 ? 19.122 17.250 -19.587 1.00 73.88 107 ALA A C 1
ATOM 861 O O . ALA A 1 107 ? 20.164 16.637 -19.832 1.00 73.88 107 ALA A O 1
ATOM 862 N N . SER A 1 108 ? 18.586 17.355 -18.376 1.00 77.38 108 SER A N 1
ATOM 863 C CA . SER A 1 108 ? 19.062 16.546 -17.268 1.00 77.38 108 SER A CA 1
ATOM 864 C C . SER A 1 108 ? 18.598 15.097 -17.443 1.00 77.38 108 SER A C 1
ATOM 866 O O . SER A 1 108 ? 17.562 14.809 -18.053 1.00 77.38 108 SER A O 1
ATOM 868 N N . THR A 1 109 ? 19.441 14.167 -17.013 1.00 84.00 109 THR A N 1
ATOM 869 C CA . THR A 1 109 ? 19.257 12.724 -17.167 1.00 84.00 109 THR A CA 1
ATOM 870 C C . THR A 1 109 ? 19.428 12.052 -15.813 1.00 84.00 109 THR A C 1
ATOM 872 O O . THR A 1 109 ? 20.065 12.607 -14.919 1.00 84.00 109 THR A O 1
ATOM 875 N N . CYS A 1 110 ? 18.920 10.828 -15.664 1.00 85.44 110 CYS A N 1
ATOM 876 C CA . CYS A 1 110 ? 19.091 10.071 -14.422 1.00 85.44 110 CYS A CA 1
ATOM 877 C C . CYS A 1 110 ? 20.562 9.806 -14.071 1.00 85.44 110 CYS A C 1
ATOM 879 O O . CYS A 1 110 ? 20.887 9.674 -12.895 1.00 85.44 110 CYS A O 1
ATOM 881 N N . ILE A 1 111 ? 21.443 9.786 -15.076 1.00 83.69 111 ILE A N 1
ATOM 882 C CA . ILE A 1 111 ? 22.892 9.666 -14.904 1.00 83.69 111 ILE A CA 1
ATOM 883 C C . ILE A 1 111 ? 23.464 10.983 -14.368 1.00 83.69 111 ILE A C 1
ATOM 885 O O . ILE A 1 111 ? 24.154 10.981 -13.355 1.00 83.69 111 ILE A O 1
ATOM 889 N N . SER A 1 112 ? 23.148 12.125 -14.996 1.00 83.81 112 SER A N 1
ATOM 890 C CA . SER A 1 112 ? 23.680 13.426 -14.557 1.00 83.81 112 SER A CA 1
ATOM 891 C C . SER A 1 112 ? 23.143 13.873 -13.196 1.00 83.81 112 SER A C 1
ATOM 893 O O . SER A 1 112 ? 23.806 14.625 -12.495 1.00 83.81 112 SER A O 1
ATOM 895 N N . GLU A 1 113 ? 21.932 13.440 -12.843 1.00 85.81 113 GLU A N 1
ATOM 896 C CA . GLU A 1 113 ? 21.286 13.730 -11.558 1.00 85.81 113 GLU A CA 1
ATOM 897 C C . GLU A 1 113 ? 21.561 12.651 -10.495 1.00 85.81 113 GLU A C 1
ATOM 899 O O . GLU A 1 113 ? 21.070 12.761 -9.375 1.00 85.81 113 GLU A O 1
ATOM 904 N N . ASN A 1 114 ? 22.338 11.614 -10.831 1.00 86.75 114 ASN A N 1
ATOM 905 C CA . ASN A 1 114 ? 22.687 10.504 -9.942 1.00 86.75 114 ASN A CA 1
ATOM 906 C C . ASN A 1 114 ? 21.466 9.840 -9.262 1.00 86.75 114 ASN A C 1
ATOM 908 O O . ASN A 1 114 ? 21.500 9.471 -8.087 1.00 86.75 114 ASN A O 1
ATOM 912 N N . LEU A 1 115 ? 20.360 9.683 -9.999 1.00 87.50 115 LEU A N 1
ATOM 913 C CA . LEU A 1 115 ? 19.096 9.173 -9.444 1.00 87.50 115 LEU A CA 1
ATOM 914 C C . LEU A 1 115 ? 19.163 7.687 -9.051 1.00 87.50 115 LEU A C 1
ATOM 916 O O . LEU A 1 115 ? 18.381 7.237 -8.213 1.00 87.50 115 LEU A O 1
ATOM 920 N N . HIS A 1 116 ? 20.125 6.953 -9.616 1.00 88.81 116 HIS A N 1
ATOM 921 C CA . HIS A 1 116 ? 20.354 5.527 -9.378 1.00 88.81 116 HIS A CA 1
ATOM 922 C C . HIS A 1 116 ? 21.253 5.229 -8.165 1.00 88.81 116 HIS A C 1
ATOM 924 O O . HIS A 1 116 ? 21.489 4.063 -7.859 1.00 88.81 116 HIS A O 1
ATOM 930 N N . ALA A 1 117 ? 21.737 6.246 -7.439 1.00 88.06 117 ALA A N 1
ATOM 931 C CA . ALA A 1 117 ? 22.692 6.070 -6.335 1.00 88.06 117 ALA A CA 1
ATOM 932 C C . ALA A 1 117 ? 22.228 5.075 -5.252 1.00 88.06 117 ALA A C 1
ATOM 934 O O . ALA A 1 117 ? 23.040 4.379 -4.651 1.00 88.06 117 ALA A O 1
ATOM 935 N N . ASN A 1 118 ? 20.913 4.985 -5.028 1.00 89.19 118 ASN A N 1
ATOM 936 C CA . ASN A 1 118 ? 20.313 4.137 -3.996 1.00 89.19 118 ASN A CA 1
ATOM 937 C C . ASN A 1 118 ? 19.698 2.841 -4.550 1.00 89.19 118 ASN A C 1
ATOM 939 O O . ASN A 1 118 ? 18.991 2.150 -3.815 1.00 89.19 118 ASN A O 1
ATOM 943 N N . ASP A 1 119 ? 19.903 2.513 -5.827 1.00 90.62 119 ASP A N 1
ATOM 944 C CA . ASP A 1 119 ? 19.236 1.368 -6.459 1.00 90.62 119 ASP A CA 1
ATOM 945 C C . ASP A 1 119 ? 19.662 0.032 -5.854 1.00 90.62 119 ASP A C 1
ATOM 947 O O . ASP A 1 119 ? 18.810 -0.834 -5.657 1.00 90.62 119 ASP A O 1
ATOM 951 N N . ILE A 1 120 ? 20.939 -0.115 -5.487 1.00 90.88 120 ILE A N 1
ATOM 952 C CA . ILE A 1 120 ? 21.452 -1.322 -4.822 1.00 90.88 120 ILE A CA 1
ATOM 953 C C . ILE A 1 120 ? 20.754 -1.511 -3.470 1.00 90.88 120 ILE A C 1
ATOM 955 O O . ILE A 1 120 ? 20.161 -2.561 -3.223 1.00 90.88 120 ILE A O 1
ATOM 959 N N . THR A 1 121 ? 20.748 -0.475 -2.624 1.00 92.25 121 THR A N 1
ATOM 960 C CA . THR A 1 121 ? 20.085 -0.499 -1.310 1.00 92.25 121 THR A CA 1
ATOM 961 C C . THR A 1 121 ? 18.596 -0.808 -1.445 1.00 92.25 121 THR A C 1
ATOM 963 O O . THR A 1 121 ? 18.099 -1.744 -0.825 1.00 92.25 121 THR A O 1
ATOM 966 N N . LYS A 1 122 ? 17.887 -0.097 -2.331 1.00 91.81 122 LYS A N 1
ATOM 967 C CA . LYS A 1 122 ? 16.456 -0.320 -2.589 1.00 91.81 122 LYS A CA 1
ATOM 968 C C . LYS A 1 122 ? 16.173 -1.707 -3.168 1.00 91.81 122 LYS A C 1
ATOM 970 O O . LYS A 1 122 ? 15.103 -2.266 -2.926 1.00 91.81 122 LYS A O 1
ATOM 975 N N . GLY A 1 123 ? 17.095 -2.254 -3.957 1.00 92.19 123 GLY A N 1
ATOM 976 C CA . GLY A 1 123 ? 17.012 -3.603 -4.505 1.00 92.19 123 GLY A CA 1
ATOM 977 C C . GLY A 1 123 ? 17.089 -4.652 -3.402 1.00 92.19 123 GLY A C 1
ATOM 978 O O . GLY A 1 123 ? 16.233 -5.535 -3.340 1.00 92.19 123 GLY A O 1
ATOM 979 N N . LEU A 1 124 ? 18.050 -4.507 -2.486 1.00 92.75 124 LEU A N 1
ATOM 980 C CA . LEU A 1 124 ? 18.192 -5.371 -1.312 1.00 92.75 124 LEU A CA 1
ATOM 981 C C . LEU A 1 124 ? 16.986 -5.265 -0.373 1.00 92.75 124 LEU A C 1
ATOM 983 O O . LEU A 1 124 ? 16.435 -6.293 0.014 1.00 92.75 124 LEU A O 1
ATOM 987 N N . GLU A 1 125 ? 16.516 -4.053 -0.066 1.00 91.69 125 GLU A N 1
ATOM 988 C CA . GLU A 1 125 ? 15.297 -3.834 0.728 1.00 91.69 125 GLU A CA 1
ATOM 989 C C . GLU A 1 125 ? 14.078 -4.510 0.089 1.00 91.69 125 GLU A C 1
ATOM 991 O O . GLU A 1 125 ? 13.270 -5.148 0.768 1.00 91.69 125 GLU A O 1
ATOM 996 N N . PHE A 1 126 ? 13.938 -4.401 -1.235 1.00 89.81 126 PHE A N 1
ATOM 997 C CA . PHE A 1 126 ? 12.855 -5.051 -1.963 1.00 89.81 126 PHE A CA 1
ATOM 998 C C . PHE A 1 126 ? 12.940 -6.579 -1.871 1.00 89.81 126 PHE A C 1
ATOM 1000 O O . PHE A 1 126 ? 11.921 -7.224 -1.628 1.00 89.81 126 PHE A O 1
ATOM 1007 N N . ILE A 1 127 ? 14.134 -7.159 -2.029 1.00 91.62 127 ILE A N 1
ATOM 1008 C CA . ILE A 1 127 ? 14.346 -8.603 -1.868 1.00 91.62 127 ILE A CA 1
ATOM 1009 C C . ILE A 1 127 ? 14.049 -9.028 -0.426 1.00 91.62 127 ILE A C 1
ATOM 1011 O O . ILE A 1 127 ? 13.326 -9.998 -0.231 1.00 91.62 127 ILE A O 1
ATOM 1015 N N . GLY A 1 128 ? 14.512 -8.288 0.584 1.00 90.75 128 GLY A N 1
ATOM 1016 C CA . GLY A 1 128 ? 14.204 -8.570 1.990 1.00 90.75 128 GLY A CA 1
ATOM 1017 C C . GLY A 1 128 ? 12.695 -8.615 2.252 1.00 90.75 128 GLY A C 1
ATOM 1018 O O . GLY A 1 128 ? 12.181 -9.597 2.787 1.00 90.75 128 GLY A O 1
ATOM 1019 N N . ASN A 1 129 ? 11.959 -7.613 1.765 1.00 86.44 129 ASN A N 1
ATOM 1020 C CA . ASN A 1 129 ? 10.497 -7.589 1.843 1.00 86.44 129 ASN A CA 1
ATOM 1021 C C . ASN A 1 129 ? 9.843 -8.755 1.081 1.00 86.44 129 ASN A C 1
ATOM 1023 O O . ASN A 1 129 ? 8.851 -9.324 1.537 1.00 86.44 129 ASN A O 1
ATOM 1027 N N . LEU A 1 130 ? 10.397 -9.143 -0.071 1.00 88.25 130 LEU A N 1
ATOM 1028 C CA . LEU A 1 130 ? 9.933 -10.304 -0.829 1.00 88.25 130 LEU A CA 1
ATOM 1029 C C . LEU A 1 130 ? 10.097 -11.607 -0.030 1.00 88.25 130 LEU A C 1
ATOM 1031 O O . LEU A 1 130 ? 9.194 -12.441 -0.052 1.00 88.25 130 LEU A O 1
ATOM 1035 N N . LEU A 1 131 ? 11.201 -11.776 0.700 1.00 89.75 131 LEU A N 1
ATOM 1036 C CA . LEU A 1 131 ? 11.437 -12.952 1.544 1.00 89.75 131 LEU A CA 1
ATOM 1037 C C . LEU A 1 131 ? 10.464 -13.028 2.717 1.00 89.75 131 LEU A C 1
ATOM 1039 O O . LEU A 1 131 ? 9.908 -14.098 2.968 1.00 89.75 131 LEU A O 1
ATOM 1043 N N . ILE A 1 132 ? 10.200 -11.896 3.376 1.00 87.44 132 ILE A N 1
ATOM 1044 C CA . ILE A 1 132 ? 9.165 -11.798 4.416 1.00 87.44 132 ILE A CA 1
ATOM 1045 C C . ILE A 1 132 ? 7.813 -12.238 3.840 1.00 87.44 132 ILE A C 1
ATOM 1047 O O . ILE A 1 132 ? 7.124 -13.075 4.420 1.00 87.44 132 ILE A O 1
ATOM 1051 N N . ASN A 1 133 ? 7.465 -11.760 2.641 1.00 81.75 133 ASN A N 1
ATOM 1052 C CA . ASN A 1 133 ? 6.224 -12.159 1.979 1.00 81.75 133 ASN A CA 1
ATOM 1053 C C . ASN A 1 133 ? 6.171 -13.665 1.693 1.00 81.75 133 ASN A C 1
ATOM 1055 O O . ASN A 1 133 ? 5.150 -14.299 1.954 1.00 81.75 133 ASN A O 1
ATOM 1059 N N . ILE A 1 134 ? 7.262 -14.254 1.197 1.00 84.19 134 ILE A N 1
ATOM 1060 C CA . ILE A 1 134 ? 7.355 -15.696 0.930 1.00 84.19 134 ILE A CA 1
ATOM 1061 C C . ILE A 1 134 ? 7.175 -16.508 2.218 1.00 84.19 134 ILE A C 1
ATOM 1063 O O . ILE A 1 134 ? 6.462 -17.516 2.201 1.00 84.19 134 ILE A O 1
ATOM 1067 N N . ALA A 1 135 ? 7.751 -16.060 3.337 1.00 85.19 135 ALA A N 1
ATOM 1068 C CA . ALA A 1 135 ? 7.615 -16.722 4.633 1.00 85.19 135 ALA A CA 1
ATOM 1069 C C . ALA A 1 135 ? 6.147 -16.836 5.085 1.00 85.19 135 ALA A C 1
ATOM 1071 O O . ALA A 1 135 ? 5.783 -17.823 5.727 1.00 85.19 135 ALA A O 1
ATOM 1072 N N . HIS A 1 136 ? 5.292 -15.889 4.687 1.00 82.56 136 HIS A N 1
ATOM 1073 C CA . HIS A 1 136 ? 3.865 -15.868 5.032 1.00 82.56 136 HIS A CA 1
ATOM 1074 C C . HIS A 1 136 ? 2.981 -16.672 4.052 1.00 82.56 136 HIS A C 1
ATOM 1076 O O . HIS A 1 136 ? 1.796 -16.858 4.309 1.00 82.56 136 HIS A O 1
ATOM 1082 N N . THR A 1 137 ? 3.516 -17.182 2.933 1.00 79.94 137 THR A N 1
ATOM 1083 C CA . THR A 1 137 ? 2.724 -17.981 1.967 1.00 79.94 137 THR A CA 1
ATOM 1084 C C . THR A 1 137 ? 2.375 -19.379 2.502 1.00 79.94 137 THR A C 1
ATOM 1086 O O . THR A 1 137 ? 3.004 -19.870 3.428 1.00 79.94 137 THR A O 1
ATOM 1089 N N . GLY A 1 138 ? 1.400 -20.083 1.921 1.00 78.06 138 GLY A N 1
ATOM 1090 C CA . GLY A 1 138 ? 1.066 -21.460 2.336 1.00 78.06 138 GLY A CA 1
ATOM 1091 C C . GLY A 1 138 ? 2.014 -22.554 1.814 1.00 78.06 138 GLY A C 1
ATOM 1092 O O . GLY A 1 138 ? 1.894 -23.710 2.206 1.00 78.06 138 GLY A O 1
ATOM 1093 N N . ASN A 1 139 ? 2.946 -22.230 0.909 1.00 81.12 139 ASN A N 1
ATOM 1094 C CA . ASN A 1 139 ? 3.736 -23.236 0.194 1.00 81.12 139 ASN A CA 1
ATOM 1095 C C . ASN A 1 139 ? 5.050 -23.571 0.925 1.00 81.12 139 ASN A C 1
ATOM 1097 O O . ASN A 1 139 ? 6.085 -22.942 0.699 1.00 81.12 139 ASN A O 1
ATOM 1101 N N . ASN A 1 140 ? 5.007 -24.581 1.797 1.00 88.88 140 ASN A N 1
ATOM 1102 C CA . ASN A 1 140 ? 6.151 -24.986 2.622 1.00 88.88 140 ASN A CA 1
ATOM 1103 C C . ASN A 1 140 ? 7.353 -25.505 1.814 1.00 88.88 140 ASN A C 1
ATOM 1105 O O . ASN A 1 140 ? 8.494 -25.301 2.229 1.00 88.88 140 ASN A O 1
ATOM 1109 N N . GLU A 1 141 ? 7.129 -26.130 0.657 1.00 89.56 141 GLU A N 1
ATOM 1110 C CA . GLU A 1 141 ? 8.213 -26.643 -0.186 1.00 89.56 141 GLU A CA 1
ATOM 1111 C C . GLU A 1 141 ? 9.021 -25.499 -0.817 1.00 89.56 141 GLU A C 1
ATOM 1113 O O . GLU A 1 141 ? 10.251 -25.488 -0.747 1.00 89.56 141 GLU A O 1
ATOM 1118 N N . ILE A 1 142 ? 8.335 -24.473 -1.338 1.00 85.00 142 ILE A N 1
ATOM 1119 C CA . ILE A 1 142 ? 8.986 -23.261 -1.856 1.00 85.00 142 ILE A CA 1
ATOM 1120 C C . ILE A 1 142 ? 9.771 -22.552 -0.748 1.00 85.00 142 ILE A C 1
ATOM 1122 O O . ILE A 1 142 ? 10.920 -22.171 -0.975 1.00 85.00 142 ILE A O 1
ATOM 1126 N N . LYS A 1 143 ? 9.200 -22.416 0.459 1.00 90.44 143 LYS A N 1
ATOM 1127 C CA . LYS A 1 143 ? 9.903 -21.809 1.605 1.00 90.44 143 LYS A CA 1
ATOM 1128 C C . LYS A 1 143 ? 11.198 -22.542 1.925 1.00 90.44 143 LYS A C 1
ATOM 1130 O O . LYS A 1 143 ? 12.237 -21.902 2.062 1.00 90.44 143 LYS A O 1
ATOM 1135 N N . LYS A 1 144 ? 11.141 -23.875 2.011 1.00 92.12 144 LYS A N 1
ATOM 1136 C CA . LYS A 1 144 ? 12.307 -24.715 2.300 1.00 92.12 144 LYS A CA 1
ATOM 1137 C C . LYS A 1 144 ? 13.396 -24.527 1.242 1.00 92.12 144 LYS A C 1
ATOM 1139 O O . LYS A 1 144 ? 14.542 -24.266 1.595 1.00 92.12 144 LYS A O 1
ATOM 1144 N N . ASN A 1 145 ? 13.037 -24.600 -0.039 1.00 91.06 145 ASN A N 1
ATOM 1145 C CA . ASN A 1 145 ? 13.995 -24.472 -1.140 1.00 91.06 145 ASN A CA 1
ATOM 1146 C C . ASN A 1 145 ? 14.653 -23.085 -1.183 1.00 91.06 145 ASN A C 1
ATOM 1148 O O . ASN A 1 145 ? 15.863 -22.979 -1.374 1.00 91.06 145 ASN A O 1
ATOM 1152 N N . ILE A 1 146 ? 13.872 -22.024 -0.966 1.00 91.44 146 ILE A N 1
ATOM 1153 C CA . ILE A 1 146 ? 14.383 -20.650 -0.941 1.00 91.44 146 ILE A CA 1
ATOM 1154 C C . ILE A 1 146 ? 15.303 -20.431 0.262 1.00 91.44 146 ILE A C 1
ATOM 1156 O O . ILE A 1 146 ? 16.381 -19.866 0.096 1.00 91.44 146 ILE A O 1
ATOM 1160 N N . LEU A 1 147 ? 14.925 -20.925 1.445 1.00 92.88 147 LEU A N 1
ATOM 1161 C CA . LEU A 1 147 ? 15.750 -20.816 2.646 1.00 92.88 147 LEU A CA 1
ATOM 1162 C C . LEU A 1 147 ? 17.112 -21.496 2.459 1.00 92.88 147 LEU A C 1
ATOM 1164 O O . LEU A 1 147 ? 18.132 -20.884 2.762 1.00 92.88 147 LEU A O 1
ATOM 1168 N N . ILE A 1 148 ? 17.133 -22.716 1.907 1.00 90.81 148 ILE A N 1
ATOM 1169 C CA . ILE A 1 148 ? 18.379 -23.438 1.606 1.00 90.81 148 ILE A CA 1
ATOM 1170 C C . ILE A 1 148 ? 19.253 -22.617 0.652 1.00 90.81 148 ILE A C 1
ATOM 1172 O O . ILE A 1 148 ? 20.420 -22.379 0.947 1.00 90.81 148 ILE A O 1
ATOM 1176 N N . LYS A 1 149 ? 18.692 -22.119 -0.458 1.00 91.38 149 LYS A N 1
ATOM 1177 C CA . LYS A 1 149 ? 19.461 -21.368 -1.466 1.00 91.38 149 LYS A CA 1
ATOM 1178 C C . LYS A 1 149 ? 20.014 -20.044 -0.947 1.00 91.38 149 LYS A C 1
ATOM 1180 O O . LYS A 1 149 ? 21.129 -19.662 -1.300 1.00 91.38 149 LYS A O 1
ATOM 1185 N N . ILE A 1 150 ? 19.259 -19.348 -0.104 1.00 91.56 150 ILE A N 1
ATOM 1186 C CA . ILE A 1 150 ? 19.722 -18.114 0.536 1.00 91.56 150 ILE A CA 1
ATOM 1187 C C . ILE A 1 150 ? 20.812 -18.424 1.550 1.00 91.56 150 ILE A C 1
ATOM 1189 O O . ILE A 1 150 ? 21.826 -17.738 1.551 1.00 91.56 150 ILE A O 1
ATOM 1193 N N . PHE A 1 151 ? 20.636 -19.463 2.368 1.00 87.56 151 PHE A N 1
ATOM 1194 C CA . PHE A 1 151 ? 21.652 -19.881 3.325 1.00 87.56 151 PHE A CA 1
ATOM 1195 C C . PHE A 1 151 ? 22.965 -20.251 2.623 1.00 87.56 151 PHE A C 1
ATOM 1197 O O . PHE A 1 151 ? 24.004 -19.723 2.996 1.00 87.56 151 PHE A O 1
ATOM 1204 N N . GLU A 1 152 ? 22.916 -21.056 1.555 1.00 88.38 152 GLU A N 1
ATOM 1205 C CA . GLU A 1 152 ? 24.082 -21.388 0.718 1.00 88.38 152 GLU A CA 1
ATOM 1206 C C . GLU A 1 152 ? 24.773 -20.131 0.164 1.00 88.38 152 GLU A C 1
ATOM 1208 O O . GLU A 1 152 ? 25.998 -20.030 0.183 1.00 88.38 152 GLU A O 1
ATOM 1213 N N . THR A 1 153 ? 23.989 -19.154 -0.301 1.00 86.81 153 THR A N 1
ATOM 1214 C CA . THR A 1 153 ? 24.511 -17.903 -0.869 1.00 86.81 153 THR A CA 1
ATOM 1215 C C . THR A 1 153 ? 25.143 -17.012 0.201 1.00 86.81 153 THR A C 1
ATOM 1217 O O . THR A 1 153 ? 26.213 -16.453 -0.016 1.00 86.81 153 THR A O 1
ATOM 1220 N N . LEU A 1 154 ? 24.503 -16.876 1.365 1.00 87.12 154 LEU A N 1
ATOM 1221 C CA . LEU A 1 154 ? 25.000 -16.064 2.477 1.00 87.12 154 LEU A CA 1
ATOM 1222 C C . LEU A 1 154 ? 26.203 -16.705 3.171 1.00 87.12 154 LEU A C 1
ATOM 1224 O O . LEU A 1 154 ? 27.076 -15.985 3.650 1.00 87.12 154 LEU A O 1
ATOM 1228 N N . LEU A 1 155 ? 26.282 -18.039 3.178 1.00 83.56 155 LEU A N 1
ATOM 1229 C CA . LEU A 1 155 ? 27.417 -18.781 3.719 1.00 83.56 155 LEU A CA 1
ATOM 1230 C C . LEU A 1 155 ? 28.730 -18.383 3.040 1.00 83.56 155 LEU A C 1
ATOM 1232 O O . LEU A 1 155 ? 29.752 -18.287 3.709 1.00 83.56 155 LEU A O 1
ATOM 1236 N N . PHE A 1 156 ? 28.689 -18.073 1.743 1.00 79.56 156 PHE A N 1
ATOM 1237 C CA . PHE A 1 156 ? 29.848 -17.598 0.987 1.00 79.56 156 PHE A CA 1
ATOM 1238 C C . PHE A 1 156 ? 30.425 -16.271 1.514 1.00 79.56 156 PHE A C 1
ATOM 1240 O O . PHE A 1 156 ? 31.611 -16.004 1.349 1.00 79.56 156 PHE A O 1
ATOM 1247 N N . PHE A 1 157 ? 29.604 -15.442 2.164 1.00 74.88 157 PHE A N 1
ATOM 1248 C CA . PHE A 1 157 ? 30.024 -14.156 2.730 1.00 74.88 157 PHE A CA 1
ATOM 1249 C C . PHE A 1 157 ? 30.446 -14.249 4.201 1.00 74.88 157 PHE A C 1
ATOM 1251 O O . PHE A 1 157 ? 30.901 -13.253 4.765 1.00 74.88 157 PHE A O 1
ATOM 1258 N N . LEU A 1 158 ? 30.293 -15.414 4.839 1.00 76.12 158 LEU A N 1
ATOM 1259 C CA . LEU A 1 158 ? 30.772 -15.619 6.200 1.00 76.12 158 LEU A CA 1
ATOM 1260 C C . LEU A 1 158 ? 32.287 -15.861 6.162 1.00 76.12 158 LEU A C 1
ATOM 1262 O O . LEU A 1 158 ? 32.736 -16.780 5.475 1.00 76.12 158 LEU A O 1
ATOM 1266 N N . PRO A 1 159 ? 33.094 -15.088 6.911 1.00 63.12 159 PRO A N 1
ATOM 1267 C CA . PRO A 1 159 ? 34.503 -15.397 7.055 1.00 63.12 159 PRO A CA 1
ATOM 1268 C C . PRO A 1 159 ? 34.616 -16.730 7.796 1.00 63.12 159 PRO A C 1
ATOM 1270 O O . PRO A 1 159 ? 34.345 -16.817 8.998 1.00 63.12 159 PRO A O 1
ATOM 1273 N N . LEU A 1 160 ? 35.012 -17.787 7.085 1.00 57.50 160 LEU A N 1
ATOM 1274 C CA . LEU A 1 160 ? 35.572 -18.954 7.751 1.00 57.50 160 LEU A CA 1
ATOM 1275 C C . LEU A 1 160 ? 36.814 -18.443 8.475 1.00 57.50 160 LEU A C 1
ATOM 1277 O O . LEU A 1 160 ? 37.715 -17.906 7.837 1.00 57.50 160 LEU A O 1
ATOM 1281 N N . LYS A 1 161 ? 36.829 -18.541 9.806 1.00 50.44 161 LYS A N 1
ATOM 1282 C CA . LYS A 1 161 ? 37.992 -18.160 10.606 1.00 50.44 161 LYS A CA 1
ATOM 1283 C C . LYS A 1 161 ? 39.237 -18.856 10.049 1.00 50.44 161 LYS A C 1
ATOM 1285 O O . LYS A 1 161 ? 39.436 -20.044 10.279 1.00 50.44 161 LYS A O 1
ATOM 1290 N N . SER A 1 162 ? 40.083 -18.097 9.374 1.00 46.31 162 SER A N 1
ATOM 1291 C CA . SER A 1 162 ? 41.521 -18.299 9.393 1.00 46.31 162 SER A CA 1
ATOM 1292 C C . SER A 1 162 ? 42.108 -17.003 9.915 1.00 46.31 162 SER A C 1
ATOM 1294 O O . SER A 1 162 ? 41.842 -15.936 9.360 1.00 46.31 162 SER A O 1
ATOM 1296 N N . ASP A 1 163 ? 42.835 -17.094 11.021 1.00 46.28 163 ASP A N 1
ATOM 1297 C CA . ASP A 1 163 ? 43.535 -15.974 11.628 1.00 46.28 163 ASP A CA 1
ATOM 1298 C C . ASP A 1 163 ? 44.396 -15.254 10.587 1.00 46.28 163 ASP A C 1
ATOM 1300 O O . ASP A 1 163 ? 45.402 -15.778 10.117 1.00 46.28 163 ASP A O 1
ATOM 1304 N N . SER A 1 164 ? 43.939 -14.072 10.182 1.00 45.12 164 SER A N 1
ATOM 1305 C CA . SER A 1 164 ? 44.690 -12.879 9.774 1.00 45.12 164 SER A CA 1
ATOM 1306 C C . SER A 1 164 ? 43.802 -12.029 8.861 1.00 45.12 164 SER A C 1
ATOM 1308 O O . SER A 1 164 ? 43.328 -12.471 7.817 1.00 45.12 164 SER A O 1
ATOM 1310 N N . THR A 1 165 ? 43.539 -10.802 9.326 1.00 49.75 165 THR A N 1
ATOM 1311 C CA . THR A 1 165 ? 43.117 -9.613 8.558 1.00 49.75 165 THR A CA 1
ATOM 1312 C C . THR A 1 165 ? 42.693 -9.883 7.114 1.00 49.75 165 THR A C 1
ATOM 1314 O O . THR A 1 165 ? 43.512 -9.815 6.200 1.00 49.75 165 THR A O 1
ATOM 1317 N N . THR A 1 166 ? 41.409 -10.167 6.895 1.00 38.94 166 THR A N 1
ATOM 1318 C CA . THR A 1 166 ? 40.890 -10.458 5.555 1.00 38.94 166 THR A CA 1
ATOM 1319 C C . THR A 1 166 ? 39.965 -9.335 5.105 1.00 38.94 166 THR A C 1
ATOM 1321 O O . THR A 1 166 ? 38.842 -9.180 5.583 1.00 38.94 166 THR A O 1
ATOM 1324 N N . SER A 1 167 ? 40.465 -8.528 4.171 1.00 45.75 167 SER A N 1
ATOM 1325 C CA . SER A 1 167 ? 39.638 -7.780 3.233 1.00 45.75 167 SER A CA 1
ATOM 1326 C C . SER A 1 167 ? 38.724 -8.748 2.476 1.00 45.75 167 SER A C 1
ATOM 1328 O O . SER A 1 167 ? 39.124 -9.873 2.168 1.00 45.75 167 SER A O 1
ATOM 1330 N N . PHE A 1 168 ? 37.495 -8.309 2.184 1.00 41.38 168 PHE A N 1
ATOM 1331 C CA . PHE A 1 168 ? 36.518 -9.046 1.380 1.00 41.38 168 PHE A CA 1
ATOM 1332 C C . PHE A 1 168 ? 37.174 -9.588 0.104 1.00 41.38 168 PHE A C 1
ATOM 1334 O O . PHE A 1 168 ? 37.440 -8.841 -0.837 1.00 41.38 168 PHE A O 1
ATOM 1341 N N . SER A 1 169 ? 37.473 -10.884 0.081 1.00 40.19 169 SER A N 1
ATOM 1342 C CA . SER A 1 169 ? 38.101 -11.522 -1.069 1.00 40.19 169 SER A CA 1
ATOM 1343 C C . SER A 1 169 ? 37.009 -11.812 -2.095 1.00 40.19 169 SER A C 1
ATOM 1345 O O . SER A 1 169 ? 36.132 -12.645 -1.874 1.00 40.19 169 SER A O 1
ATOM 1347 N N . THR A 1 170 ? 37.035 -11.099 -3.219 1.00 39.38 170 THR A N 1
ATOM 1348 C CA . THR A 1 170 ? 36.228 -11.410 -4.404 1.00 39.38 170 THR A CA 1
ATOM 1349 C C . THR A 1 170 ? 36.853 -12.607 -5.113 1.00 39.38 170 THR A C 1
ATOM 1351 O O . THR A 1 170 ? 37.608 -12.474 -6.070 1.00 39.38 170 THR A O 1
ATOM 1354 N N . SER A 1 171 ? 36.567 -13.803 -4.609 1.00 38.41 171 SER A N 1
ATOM 1355 C CA . SER A 1 171 ? 37.008 -15.050 -5.231 1.00 38.41 171 SER A CA 1
ATOM 1356 C C . SER A 1 171 ? 35.891 -15.592 -6.119 1.00 38.41 171 SER A C 1
ATOM 1358 O O . SER A 1 171 ? 34.918 -16.157 -5.625 1.00 38.41 171 SER A O 1
ATOM 1360 N N . THR A 1 172 ? 36.010 -15.444 -7.437 1.00 41.78 172 THR A N 1
ATOM 1361 C CA . THR A 1 172 ? 35.120 -16.108 -8.401 1.00 41.78 172 THR A CA 1
ATOM 1362 C C . THR A 1 172 ? 35.365 -17.619 -8.345 1.00 41.78 172 THR A C 1
ATOM 1364 O O . THR A 1 172 ? 36.277 -18.134 -8.987 1.00 41.78 172 THR A O 1
ATOM 1367 N N . ALA A 1 173 ? 34.584 -18.344 -7.541 1.00 36.66 173 ALA A N 1
ATOM 1368 C CA . ALA A 1 173 ? 34.687 -19.796 -7.444 1.00 36.66 173 ALA A CA 1
ATOM 1369 C C . AL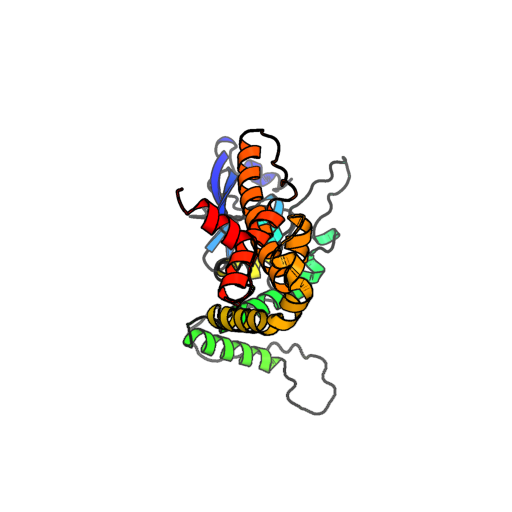A A 1 173 ? 33.820 -20.476 -8.516 1.00 36.66 173 ALA A C 1
ATOM 1371 O O . ALA A 1 173 ? 32.587 -20.469 -8.462 1.00 36.66 173 ALA A O 1
ATOM 1372 N N . ASN A 1 174 ? 34.482 -21.111 -9.483 1.00 40.06 174 ASN A N 1
ATOM 1373 C CA . ASN A 1 174 ? 33.868 -22.067 -10.396 1.00 40.06 174 ASN A CA 1
ATOM 1374 C C . ASN A 1 174 ? 33.466 -23.325 -9.615 1.00 40.06 174 ASN A C 1
ATOM 1376 O O . ASN A 1 174 ? 34.284 -24.206 -9.370 1.00 40.06 174 ASN A O 1
ATOM 1380 N N . THR A 1 175 ? 32.199 -23.424 -9.222 1.00 36.34 175 THR A N 1
ATOM 1381 C CA . THR A 1 175 ? 31.627 -24.675 -8.717 1.00 36.34 175 THR A CA 1
ATOM 1382 C C . THR A 1 175 ? 31.168 -25.552 -9.879 1.00 36.34 175 THR A C 1
ATOM 1384 O O . THR A 1 175 ? 30.210 -25.227 -10.586 1.00 36.34 175 THR A O 1
ATOM 1387 N N . SER A 1 176 ? 31.890 -26.659 -10.068 1.00 39.78 176 SER A N 1
ATOM 1388 C CA . SER A 1 176 ? 31.450 -27.856 -10.781 1.00 39.78 176 SER A CA 1
ATOM 1389 C C . SER A 1 176 ? 30.649 -28.712 -9.799 1.00 39.78 176 SER A C 1
ATOM 1391 O O . SER A 1 176 ? 31.233 -29.300 -8.888 1.00 39.78 176 SER A O 1
ATOM 1393 N N . THR A 1 177 ? 29.335 -28.793 -9.988 1.00 32.84 177 THR A N 1
ATOM 1394 C CA . THR A 1 177 ? 28.510 -29.904 -9.502 1.00 32.84 177 THR A CA 1
ATOM 1395 C C . THR A 1 177 ? 27.424 -30.204 -10.530 1.00 32.84 177 THR A C 1
ATOM 1397 O O . THR A 1 177 ? 26.702 -29.319 -10.988 1.00 32.84 177 THR A O 1
ATOM 1400 N N . ASP A 1 178 ? 27.374 -31.474 -10.914 1.00 37.09 178 ASP A N 1
ATOM 1401 C CA . ASP A 1 178 ? 26.513 -32.074 -11.925 1.00 37.09 178 ASP A CA 1
ATOM 1402 C C . ASP A 1 178 ? 25.040 -32.068 -11.472 1.00 37.09 178 ASP A C 1
ATOM 1404 O O . ASP A 1 178 ? 24.600 -32.902 -10.684 1.00 37.09 178 ASP A O 1
ATOM 1408 N N . TYR A 1 179 ? 24.286 -31.069 -11.932 1.00 38.12 179 TYR A N 1
ATOM 1409 C CA . TYR A 1 179 ? 22.825 -31.027 -11.917 1.00 38.12 179 TYR A CA 1
ATOM 1410 C C . TYR A 1 179 ? 22.385 -30.343 -13.213 1.00 38.12 179 TYR A C 1
ATOM 1412 O O . TYR A 1 179 ? 22.706 -29.174 -13.406 1.00 38.12 179 TYR A O 1
ATOM 1420 N N . LYS A 1 180 ? 21.681 -31.089 -14.086 1.00 36.81 180 LYS A N 1
ATOM 1421 C CA . LYS A 1 180 ? 21.012 -30.665 -15.340 1.00 36.81 180 LYS A CA 1
ATOM 1422 C C . LYS A 1 180 ? 21.196 -29.181 -15.675 1.00 36.81 180 LYS A C 1
ATOM 1424 O O . LYS A 1 180 ? 20.526 -28.367 -15.045 1.00 36.81 180 LYS A O 1
ATOM 1429 N N . GLU A 1 181 ? 22.040 -28.882 -16.668 1.00 37.44 181 GLU A N 1
ATOM 1430 C CA . GLU A 1 181 ? 22.336 -27.550 -17.228 1.00 37.44 181 GLU A CA 1
ATOM 1431 C C . GLU A 1 181 ? 21.173 -26.552 -17.078 1.00 37.44 181 GLU A C 1
ATOM 1433 O O . GLU A 1 181 ? 20.315 -26.390 -17.945 1.00 37.44 181 GLU A O 1
ATOM 1438 N N . GLN A 1 182 ? 21.130 -25.863 -15.940 1.00 45.12 182 GLN A N 1
ATOM 1439 C CA . GLN A 1 182 ? 20.451 -24.587 -15.833 1.00 45.12 182 GLN A CA 1
ATOM 1440 C C . GLN A 1 182 ? 21.480 -23.582 -16.325 1.00 45.12 182 GLN A C 1
ATOM 1442 O O . GLN A 1 182 ? 22.547 -23.474 -15.724 1.00 45.12 182 GLN A O 1
ATOM 1447 N N . GLU A 1 183 ? 21.190 -22.902 -17.437 1.00 49.22 183 GLU A N 1
ATOM 1448 C CA . GLU A 1 183 ? 22.023 -21.819 -17.966 1.00 49.22 183 GLU A CA 1
ATOM 1449 C C . GLU A 1 183 ? 22.417 -20.883 -16.813 1.00 49.22 183 GLU A C 1
ATOM 1451 O O . GLU A 1 183 ? 21.586 -20.152 -16.265 1.00 49.22 183 GLU A O 1
ATOM 1456 N N . LYS A 1 184 ? 23.679 -20.965 -16.381 1.00 56.12 184 LYS A N 1
ATOM 1457 C CA . LYS A 1 184 ? 24.181 -20.221 -15.227 1.00 56.12 184 LYS A CA 1
ATOM 1458 C C . LYS A 1 184 ? 24.199 -18.747 -15.625 1.00 56.12 184 LYS A C 1
ATOM 1460 O O . LYS A 1 184 ? 24.963 -18.353 -16.501 1.00 56.12 184 LYS A O 1
ATOM 1465 N N . ILE A 1 185 ? 23.327 -17.937 -15.024 1.00 61.34 185 ILE A N 1
ATOM 1466 C CA . ILE A 1 185 ? 23.311 -16.489 -15.259 1.00 61.34 185 ILE A CA 1
ATOM 1467 C C . ILE A 1 185 ? 24.597 -15.920 -14.650 1.00 61.34 185 ILE A C 1
ATOM 1469 O O . ILE A 1 185 ? 24.751 -15.912 -13.429 1.00 61.34 185 ILE A O 1
ATOM 1473 N N . VAL A 1 186 ? 25.519 -15.456 -15.492 1.00 59.25 186 VAL A N 1
ATOM 1474 C CA . VAL A 1 186 ? 26.715 -14.729 -15.053 1.00 59.25 186 VAL A CA 1
ATOM 1475 C C . VAL A 1 186 ? 26.397 -13.237 -15.110 1.00 59.25 186 VAL A C 1
ATOM 1477 O O . VAL A 1 186 ? 26.172 -12.678 -16.182 1.00 59.25 186 VAL A O 1
ATOM 1480 N N . LEU A 1 187 ? 26.329 -12.602 -13.942 1.00 61.22 187 LEU A N 1
ATOM 1481 C CA . LEU A 1 187 ? 26.122 -11.164 -13.788 1.00 61.22 187 LEU A CA 1
ATOM 1482 C C . LEU A 1 187 ? 27.449 -10.527 -13.373 1.00 61.22 187 LEU A C 1
ATOM 1484 O O . LEU A 1 187 ? 27.955 -10.824 -12.295 1.00 61.22 187 LEU A O 1
ATOM 1488 N N . ASN A 1 188 ? 27.992 -9.648 -14.216 1.00 64.56 188 ASN A N 1
ATOM 1489 C CA . ASN A 1 188 ? 29.169 -8.840 -13.870 1.00 64.56 188 ASN A CA 1
ATOM 1490 C C . ASN A 1 188 ? 28.788 -7.593 -13.051 1.00 64.56 188 ASN A C 1
ATOM 1492 O O . ASN A 1 188 ? 29.622 -7.035 -12.349 1.00 64.56 188 ASN A O 1
ATOM 1496 N N . GLU A 1 189 ? 27.523 -7.180 -13.126 1.00 74.12 189 GLU A N 1
ATOM 1497 C CA . GLU A 1 189 ? 26.945 -6.035 -12.422 1.00 74.12 189 GLU A CA 1
ATOM 1498 C C . GLU A 1 189 ? 25.581 -6.426 -11.832 1.00 74.12 189 GLU A C 1
ATOM 1500 O O . GLU A 1 189 ? 24.932 -7.345 -12.347 1.00 74.12 189 GLU A O 1
ATOM 1505 N N . PRO A 1 190 ? 25.121 -5.774 -10.748 1.00 83.56 190 PRO A N 1
ATOM 1506 C CA . PRO A 1 190 ? 23.811 -6.060 -10.179 1.00 83.56 190 PRO A CA 1
ATOM 1507 C C . PRO A 1 190 ? 22.691 -5.704 -11.173 1.00 83.56 190 PRO A C 1
ATOM 1509 O O . PRO A 1 190 ? 22.752 -4.656 -11.816 1.00 83.56 190 PRO A O 1
ATOM 1512 N N . PRO A 1 191 ? 21.618 -6.514 -11.274 1.00 88.12 191 PRO A N 1
ATOM 1513 C CA . PRO A 1 191 ? 20.436 -6.122 -12.030 1.00 88.12 191 PRO A CA 1
ATOM 1514 C C . PRO A 1 191 ? 19.862 -4.804 -11.504 1.00 88.12 191 PRO A C 1
ATOM 1516 O O . PRO A 1 191 ? 19.822 -4.576 -10.293 1.00 88.12 191 PRO A O 1
ATOM 1519 N N . SER A 1 192 ? 19.344 -3.968 -12.401 1.00 90.75 192 SER A N 1
ATOM 1520 C CA . SER A 1 192 ? 18.716 -2.705 -12.008 1.00 90.75 192 SER A CA 1
ATOM 1521 C C . SER A 1 192 ? 17.517 -2.924 -11.071 1.00 90.75 192 SER A C 1
ATOM 1523 O O . SER A 1 192 ? 16.824 -3.951 -11.127 1.00 90.75 192 SER A O 1
ATOM 1525 N N . LEU A 1 193 ? 17.185 -1.906 -10.270 1.00 92.38 193 LEU A N 1
ATOM 1526 C CA . LEU A 1 193 ? 15.990 -1.926 -9.419 1.00 92.38 193 LEU A CA 1
ATOM 1527 C C . LEU A 1 193 ? 14.717 -2.223 -10.230 1.00 92.38 193 LEU A C 1
ATOM 1529 O O . LEU A 1 193 ? 13.851 -2.988 -9.796 1.00 92.38 193 LEU A O 1
ATOM 1533 N N . PHE A 1 194 ? 14.646 -1.669 -11.441 1.00 92.69 194 PHE A N 1
ATOM 1534 C CA . PHE A 1 194 ? 13.562 -1.908 -12.383 1.00 92.69 194 PHE A CA 1
ATOM 1535 C C . PHE A 1 194 ? 13.453 -3.373 -12.802 1.00 92.69 194 PHE A C 1
ATOM 1537 O O . PHE A 1 194 ? 12.348 -3.923 -12.787 1.00 92.69 194 PHE A O 1
ATOM 1544 N N . MET A 1 195 ? 14.566 -4.027 -13.139 1.00 91.50 195 MET A N 1
ATOM 1545 C CA . MET A 1 195 ? 14.582 -5.448 -13.492 1.00 91.50 195 MET A CA 1
ATOM 1546 C C . MET A 1 195 ? 14.118 -6.308 -12.320 1.00 91.50 195 MET A C 1
ATOM 1548 O O . MET A 1 195 ? 13.212 -7.128 -12.492 1.00 91.50 195 MET A O 1
ATOM 1552 N N . ILE A 1 196 ? 14.668 -6.067 -11.125 1.00 91.62 196 ILE A N 1
ATOM 1553 C CA . ILE A 1 196 ? 14.317 -6.794 -9.898 1.00 91.62 196 ILE A CA 1
ATOM 1554 C C . ILE A 1 196 ? 12.811 -6.677 -9.632 1.00 91.62 196 ILE A C 1
ATOM 1556 O O . ILE A 1 196 ? 12.102 -7.686 -9.581 1.00 91.62 196 ILE A O 1
ATOM 1560 N N . LYS A 1 197 ? 12.279 -5.452 -9.534 1.00 91.75 197 LYS A N 1
ATOM 1561 C CA . LYS A 1 197 ? 10.856 -5.238 -9.233 1.00 91.75 197 LYS A CA 1
ATOM 1562 C C . LYS A 1 197 ? 9.932 -5.770 -10.327 1.00 91.75 197 LYS A C 1
ATOM 1564 O O . LYS A 1 197 ? 8.844 -6.264 -10.029 1.00 91.75 197 LYS A O 1
ATOM 1569 N N . THR A 1 198 ? 10.348 -5.702 -11.591 1.00 91.06 198 THR A N 1
ATOM 1570 C CA . THR A 1 198 ? 9.546 -6.193 -12.720 1.00 91.06 198 THR A CA 1
ATOM 1571 C C . THR A 1 198 ? 9.442 -7.719 -12.732 1.00 91.06 198 THR A C 1
ATOM 1573 O O . THR A 1 198 ? 8.360 -8.247 -12.999 1.00 91.06 198 THR A O 1
ATOM 1576 N N . LEU A 1 199 ? 10.518 -8.441 -12.395 1.00 90.31 199 LEU A N 1
ATOM 1577 C CA . LEU A 1 199 ? 10.507 -9.908 -12.305 1.00 90.31 199 LEU A CA 1
ATOM 1578 C C . LEU A 1 199 ? 9.500 -10.407 -11.266 1.00 90.31 199 LEU A C 1
ATOM 1580 O O . LEU A 1 199 ? 8.726 -11.330 -11.534 1.00 90.31 199 LEU A O 1
ATOM 1584 N N . PHE A 1 200 ? 9.466 -9.747 -10.111 1.00 87.69 200 PHE A N 1
ATOM 1585 C CA . PHE A 1 200 ? 8.638 -10.142 -8.973 1.00 87.69 200 PHE A CA 1
ATOM 1586 C C . PHE A 1 200 ? 7.327 -9.357 -8.867 1.00 87.69 200 PHE A C 1
ATOM 1588 O O . PHE A 1 200 ? 6.627 -9.442 -7.860 1.00 87.69 200 PHE A O 1
ATOM 1595 N N . ILE A 1 201 ? 6.933 -8.643 -9.927 1.00 83.94 201 ILE A N 1
ATOM 1596 C CA . ILE A 1 201 ? 5.778 -7.738 -9.906 1.00 83.94 201 ILE A CA 1
ATOM 1597 C C . ILE A 1 201 ? 4.465 -8.427 -9.523 1.00 83.94 201 ILE A C 1
ATOM 1599 O O . ILE A 1 201 ? 3.604 -7.811 -8.907 1.00 83.94 201 ILE A O 1
ATOM 1603 N N . LYS A 1 202 ? 4.294 -9.707 -9.879 1.00 76.75 202 LYS A N 1
ATOM 1604 C CA . LYS A 1 202 ? 3.097 -10.475 -9.510 1.00 76.75 202 LYS A CA 1
ATOM 1605 C C . LYS A 1 202 ? 3.029 -10.727 -8.006 1.00 76.75 202 LYS A C 1
ATOM 1607 O O . LYS A 1 202 ? 1.985 -10.479 -7.423 1.00 76.75 202 LYS A O 1
ATOM 1612 N N . ILE A 1 203 ? 4.144 -11.151 -7.411 1.00 71.44 203 ILE A N 1
ATOM 1613 C CA . ILE A 1 203 ? 4.243 -11.414 -5.970 1.00 71.44 203 ILE A CA 1
ATOM 1614 C C . ILE A 1 203 ? 4.093 -10.099 -5.197 1.00 71.44 203 ILE A C 1
ATOM 1616 O O . ILE A 1 203 ? 3.391 -10.035 -4.198 1.00 71.44 203 ILE A O 1
ATOM 1620 N N . TYR A 1 204 ? 4.677 -9.015 -5.712 1.00 63.03 204 TYR A N 1
ATOM 1621 C CA . TYR A 1 204 ? 4.546 -7.685 -5.121 1.00 63.03 204 TYR A CA 1
ATOM 1622 C C . TYR A 1 204 ? 3.103 -7.143 -5.149 1.00 63.03 204 TYR A C 1
ATOM 1624 O O . TYR A 1 204 ? 2.623 -6.569 -4.173 1.00 63.03 204 TYR A O 1
ATOM 1632 N N . LYS A 1 205 ? 2.377 -7.341 -6.256 1.00 63.75 205 LYS A N 1
ATOM 1633 C CA . LYS A 1 205 ? 1.004 -6.837 -6.428 1.00 63.75 205 LYS A CA 1
ATOM 1634 C C . LYS A 1 205 ? -0.021 -7.418 -5.471 1.00 63.75 205 LYS A C 1
ATOM 1636 O O . LYS A 1 205 ? -1.017 -6.747 -5.217 1.00 63.75 205 LYS A O 1
ATOM 1641 N N . GLU A 1 206 ? 0.184 -8.636 -4.980 1.00 55.94 206 GLU A N 1
ATOM 1642 C CA . GLU A 1 206 ? -0.748 -9.256 -4.035 1.00 55.94 206 GLU A CA 1
ATOM 1643 C C . GLU A 1 206 ? -0.847 -8.464 -2.715 1.00 55.94 206 GLU A C 1
ATOM 1645 O O . GLU A 1 206 ? -1.817 -8.644 -1.987 1.00 55.94 206 GLU A O 1
ATOM 1650 N N . LYS A 1 207 ? 0.070 -7.513 -2.447 1.00 50.81 207 LYS A N 1
ATOM 1651 C CA . LYS A 1 207 ? 0.105 -6.727 -1.200 1.00 50.81 207 LYS A CA 1
ATOM 1652 C C . LYS A 1 207 ? 0.312 -5.205 -1.325 1.00 50.81 207 LYS A C 1
ATOM 1654 O O . LYS A 1 207 ? 0.512 -4.545 -0.312 1.00 50.81 207 LYS A O 1
ATOM 1659 N N . GLU A 1 208 ? 0.187 -4.574 -2.501 1.00 44.34 208 GLU A N 1
ATOM 1660 C CA . GLU A 1 208 ? 0.060 -3.090 -2.535 1.00 44.34 208 GLU A CA 1
ATOM 1661 C C . GLU A 1 208 ? -1.283 -2.599 -1.934 1.00 44.34 208 GLU A C 1
ATOM 1663 O O . GLU A 1 208 ? -1.476 -1.405 -1.685 1.00 44.34 208 GLU A O 1
ATOM 1668 N N . CYS A 1 209 ? -2.196 -3.522 -1.605 1.00 40.50 209 CYS A N 1
ATOM 1669 C CA . CYS A 1 209 ? -3.099 -3.339 -0.473 1.00 40.50 209 CYS A CA 1
ATOM 1670 C C . CYS A 1 209 ? -2.244 -3.295 0.794 1.00 40.50 209 CYS A C 1
ATOM 1672 O O . CYS A 1 209 ? -1.871 -4.344 1.296 1.00 40.50 209 CYS A O 1
ATOM 1674 N N . LYS A 1 210 ? -1.908 -2.085 1.262 1.00 40.19 210 LYS A N 1
ATOM 1675 C CA . LYS A 1 210 ? -1.255 -1.813 2.551 1.00 40.19 210 LYS A CA 1
ATOM 1676 C C . LYS A 1 210 ? -1.777 -2.765 3.630 1.00 40.19 210 LYS A C 1
ATOM 1678 O O . LYS A 1 210 ? -2.790 -2.485 4.267 1.00 40.19 210 LYS A O 1
ATOM 1683 N N . ASN A 1 211 ? -1.077 -3.865 3.847 1.00 40.12 211 ASN A N 1
ATOM 1684 C CA . ASN A 1 211 ? -1.362 -4.720 4.969 1.00 40.12 211 ASN A CA 1
ATOM 1685 C C . ASN A 1 211 ? -0.658 -4.096 6.173 1.00 40.12 211 ASN A C 1
ATOM 1687 O O . ASN A 1 211 ? 0.506 -4.372 6.448 1.00 40.12 211 ASN A O 1
ATOM 1691 N N . VAL A 1 212 ? -1.375 -3.246 6.904 1.00 45.88 212 VAL A N 1
ATOM 1692 C CA . VAL A 1 212 ? -1.239 -3.306 8.359 1.00 45.88 212 VAL A CA 1
ATOM 1693 C C . VAL A 1 212 ? -1.784 -4.690 8.704 1.00 45.88 212 VAL A C 1
ATOM 1695 O O . VAL A 1 212 ? -3.000 -4.870 8.729 1.00 45.88 212 VAL A O 1
ATOM 1698 N N . GLU A 1 213 ? -0.917 -5.704 8.797 1.00 53.62 213 GLU A N 1
ATOM 1699 C CA . GLU A 1 213 ? -1.359 -7.053 9.163 1.00 53.62 213 GLU A CA 1
ATOM 1700 C C . GLU A 1 213 ? -1.744 -7.032 10.639 1.00 53.62 213 GLU A C 1
ATOM 1702 O O . GLU A 1 213 ? -0.945 -7.301 11.531 1.00 53.62 213 GLU A O 1
ATOM 1707 N N . ILE A 1 214 ? -3.003 -6.690 10.902 1.00 59.19 214 ILE A N 1
ATOM 1708 C CA . ILE A 1 214 ? -3.707 -7.285 12.027 1.00 59.19 214 ILE A CA 1
ATOM 1709 C C . ILE A 1 214 ? -3.808 -8.770 11.659 1.00 59.19 214 ILE A C 1
ATOM 1711 O O . ILE A 1 214 ? -4.668 -9.159 10.871 1.00 59.19 214 ILE A O 1
ATOM 1715 N N . ASN A 1 215 ? -2.842 -9.561 12.139 1.00 63.31 215 ASN A N 1
ATOM 1716 C CA . ASN A 1 215 ? -2.694 -10.981 11.797 1.00 63.31 215 ASN A CA 1
ATOM 1717 C C . ASN A 1 215 ? -3.930 -11.801 12.193 1.00 63.31 215 ASN A C 1
ATOM 1719 O O . ASN A 1 215 ? -4.242 -12.793 11.540 1.00 63.31 215 ASN A O 1
ATOM 1723 N N . ASP A 1 216 ? -4.647 -11.347 13.223 1.00 77.12 216 ASP A N 1
ATOM 1724 C CA . ASP A 1 216 ? -5.915 -11.909 13.655 1.00 77.12 216 ASP A CA 1
ATOM 1725 C C . ASP A 1 216 ? -6.893 -10.790 14.066 1.00 77.12 216 ASP A C 1
ATOM 1727 O O . ASP A 1 216 ? -6.748 -10.131 15.100 1.00 77.12 216 ASP A O 1
ATOM 1731 N N . PHE A 1 217 ? -7.913 -10.554 13.235 1.00 83.25 217 PHE A N 1
ATOM 1732 C CA . PHE A 1 217 ? -8.968 -9.580 13.531 1.00 83.25 217 PHE A CA 1
ATOM 1733 C C . PHE A 1 217 ? -9.817 -9.979 14.743 1.00 83.25 217 PHE A C 1
ATOM 1735 O O . PHE A 1 217 ? -10.392 -9.103 15.391 1.00 83.25 217 PHE A O 1
ATOM 1742 N N . ASN A 1 218 ? -9.887 -11.273 15.063 1.00 83.44 218 ASN A N 1
ATOM 1743 C CA . ASN A 1 218 ? -10.578 -11.758 16.247 1.00 83.44 218 ASN A CA 1
ATOM 1744 C C . ASN A 1 218 ? -9.809 -11.363 17.517 1.00 83.44 218 ASN A C 1
ATOM 1746 O O . ASN A 1 218 ? -10.390 -10.778 18.431 1.00 83.44 218 ASN A O 1
ATOM 1750 N N . GLU A 1 219 ? -8.491 -11.579 17.550 1.00 86.25 219 GLU A N 1
ATOM 1751 C CA . GLU A 1 219 ? -7.628 -11.139 18.659 1.00 86.25 219 GLU A CA 1
ATOM 1752 C C . GLU A 1 219 ? -7.640 -9.612 18.823 1.00 86.25 219 GLU A C 1
ATOM 1754 O O . GLU A 1 219 ? -7.751 -9.087 19.939 1.00 86.25 219 GLU A O 1
ATOM 1759 N N . PHE A 1 220 ? -7.611 -8.877 17.708 1.00 89.06 220 PHE A N 1
ATOM 1760 C CA . PHE A 1 220 ? -7.780 -7.427 17.731 1.00 89.06 220 PHE A CA 1
ATOM 1761 C C . PHE A 1 220 ? -9.127 -7.021 18.339 1.00 89.06 220 PHE A C 1
ATOM 1763 O O . PHE A 1 220 ? -9.173 -6.120 19.177 1.00 89.06 220 PHE A O 1
ATOM 1770 N N . GLY A 1 221 ? -10.211 -7.712 17.975 1.00 91.25 221 GLY A N 1
ATOM 1771 C CA . GLY A 1 221 ? -11.538 -7.518 18.556 1.00 91.25 221 GLY A CA 1
ATOM 1772 C C . GLY A 1 221 ? -11.561 -7.761 20.067 1.00 91.25 221 GLY A C 1
ATOM 1773 O O . GLY A 1 221 ? -12.089 -6.930 20.809 1.00 91.25 221 GLY A O 1
ATOM 1774 N N . HIS A 1 222 ? -10.927 -8.838 20.542 1.00 90.44 222 HIS A N 1
ATOM 1775 C CA . HIS A 1 222 ? -10.786 -9.121 21.974 1.00 90.44 222 HIS A CA 1
ATOM 1776 C C . HIS A 1 222 ? -10.011 -8.022 22.705 1.00 90.44 222 HIS A C 1
ATOM 1778 O O . HIS A 1 222 ? -10.479 -7.517 23.727 1.00 90.44 222 HIS A O 1
ATOM 1784 N N . THR A 1 223 ? -8.875 -7.594 22.156 1.00 91.38 223 THR A N 1
ATOM 1785 C CA . THR A 1 223 ? -8.045 -6.523 22.729 1.00 91.38 223 THR A CA 1
ATOM 1786 C C . THR A 1 223 ? -8.809 -5.198 22.783 1.00 91.38 223 THR A C 1
ATOM 1788 O O . THR A 1 223 ? -8.803 -4.492 23.795 1.00 91.38 223 THR A O 1
ATOM 1791 N N . PHE A 1 224 ? -9.525 -4.867 21.706 1.00 94.12 224 PHE A N 1
ATOM 1792 C CA . PHE A 1 224 ? -10.367 -3.678 21.631 1.00 94.12 224 PHE A CA 1
ATOM 1793 C C . PHE A 1 224 ? -11.502 -3.726 22.664 1.00 94.12 224 PHE A C 1
ATOM 1795 O O . PHE A 1 224 ? -11.740 -2.744 23.370 1.00 94.12 224 PHE A O 1
ATOM 1802 N N . GLY A 1 225 ? -12.160 -4.881 22.804 1.00 94.75 225 GLY A N 1
ATOM 1803 C CA . GLY A 1 225 ? -13.212 -5.121 23.790 1.00 94.75 225 GLY A CA 1
ATOM 1804 C C . GLY A 1 225 ? -12.718 -5.004 25.234 1.00 94.75 225 GLY A C 1
ATOM 1805 O O . GLY A 1 225 ? -13.356 -4.331 26.041 1.00 94.75 225 GLY A O 1
ATOM 1806 N N . GLN A 1 226 ? -11.552 -5.572 25.555 1.00 92.00 226 GLN A N 1
ATOM 1807 C CA . GLN A 1 226 ? -10.920 -5.425 26.872 1.00 92.00 226 GLN A CA 1
ATOM 1808 C C . GLN A 1 226 ? -10.613 -3.958 27.187 1.00 92.00 226 GLN A C 1
ATOM 1810 O O . GLN A 1 226 ? -10.899 -3.482 28.285 1.00 92.00 226 GLN A O 1
ATOM 1815 N N . LYS A 1 227 ? -10.090 -3.204 26.212 1.00 94.81 227 LYS A N 1
ATOM 1816 C CA . LYS A 1 227 ? -9.822 -1.771 26.383 1.00 94.81 227 LYS A CA 1
ATOM 1817 C C . LYS A 1 227 ? -11.104 -0.970 26.624 1.00 94.81 227 LYS A C 1
ATOM 1819 O O . LYS A 1 227 ? -11.123 -0.096 27.490 1.00 94.81 227 LYS A O 1
ATOM 1824 N N . LEU A 1 228 ? -12.184 -1.298 25.910 1.00 95.38 228 LEU A N 1
ATOM 1825 C CA . LEU A 1 228 ? -13.508 -0.719 26.140 1.00 95.38 228 LEU A CA 1
ATOM 1826 C C . LEU A 1 228 ? -14.028 -1.044 27.539 1.00 95.38 228 LEU A C 1
ATOM 1828 O O . LEU A 1 228 ? -14.426 -0.126 28.250 1.00 95.38 228 LEU A O 1
ATOM 1832 N N . TRP A 1 229 ? -13.957 -2.301 27.967 1.00 94.06 229 TRP A N 1
ATOM 1833 C CA . TRP A 1 229 ? -14.369 -2.711 29.309 1.00 94.06 229 TRP A CA 1
ATOM 1834 C C . TRP A 1 229 ? -13.611 -1.950 30.406 1.00 94.06 229 TRP A C 1
ATOM 1836 O O . TRP A 1 229 ? -14.221 -1.418 31.336 1.00 94.06 229 TRP A O 1
ATOM 1846 N N . ASN A 1 230 ? -12.293 -1.815 30.246 1.00 92.44 230 ASN A N 1
ATOM 1847 C CA . ASN A 1 230 ? -11.420 -1.137 31.203 1.00 92.44 230 ASN A CA 1
ATOM 1848 C C . ASN A 1 230 ? -11.632 0.387 31.253 1.00 92.44 230 ASN A C 1
ATOM 1850 O O . ASN A 1 230 ? -11.319 1.008 32.264 1.00 92.44 230 ASN A O 1
ATOM 1854 N N . SER A 1 231 ? -12.238 0.994 30.226 1.00 93.75 231 SER A N 1
ATOM 1855 C CA . SER A 1 231 ? -12.575 2.429 30.221 1.00 93.75 231 SER A CA 1
ATOM 1856 C C . SER A 1 231 ? -13.757 2.813 31.125 1.00 93.75 231 SER A C 1
ATOM 1858 O O . SER A 1 231 ? -14.154 3.977 31.159 1.00 93.75 231 SER A O 1
ATOM 1860 N N . ARG A 1 232 ? -14.328 1.864 31.886 1.00 91.94 232 ARG A N 1
ATOM 1861 C CA . ARG A 1 232 ? -15.480 2.099 32.775 1.00 91.94 232 ARG A CA 1
ATOM 1862 C C . ARG A 1 232 ? -15.269 3.270 33.736 1.00 91.94 232 ARG A C 1
ATOM 1864 O O . ARG A 1 232 ? -16.200 4.040 33.957 1.00 91.94 232 ARG A O 1
ATOM 1871 N N . LEU A 1 233 ? -14.073 3.395 34.314 1.00 88.81 233 LEU A N 1
ATOM 1872 C CA . LEU A 1 233 ? -13.759 4.486 35.243 1.00 88.81 233 LEU A CA 1
ATOM 1873 C C . LEU A 1 233 ? -13.811 5.844 34.531 1.00 88.81 233 LEU A C 1
ATOM 1875 O O . LEU A 1 233 ? -14.526 6.734 34.986 1.00 88.81 233 LEU A O 1
ATOM 1879 N N . ASP A 1 234 ? -13.158 5.964 33.374 1.00 89.75 234 ASP A N 1
ATOM 1880 C CA . ASP A 1 234 ? -13.145 7.190 32.564 1.00 89.75 234 ASP A CA 1
ATOM 1881 C C . ASP A 1 234 ? -14.552 7.602 32.112 1.00 89.75 234 ASP A C 1
ATOM 1883 O O . ASP A 1 234 ? -14.911 8.780 32.137 1.00 89.75 234 ASP A O 1
ATOM 1887 N N . VAL A 1 235 ? -15.366 6.618 31.724 1.00 93.69 235 VAL A N 1
ATOM 1888 C CA . VAL A 1 235 ? -16.767 6.813 31.331 1.00 93.69 235 VAL A CA 1
ATOM 1889 C C . VAL A 1 235 ? -17.604 7.296 32.517 1.00 93.69 235 VAL A C 1
ATOM 1891 O O . VAL A 1 235 ? -18.381 8.238 32.373 1.00 93.69 235 VAL A O 1
ATOM 1894 N N . ASN A 1 236 ? -17.418 6.710 33.702 1.00 91.19 236 ASN A N 1
ATOM 1895 C CA . ASN A 1 236 ? -18.139 7.116 34.909 1.00 91.19 236 ASN A CA 1
ATOM 1896 C C . ASN A 1 236 ? -17.752 8.523 35.385 1.00 91.19 236 ASN A C 1
ATOM 1898 O O . ASN A 1 236 ? -18.622 9.258 35.848 1.00 91.19 236 ASN A O 1
ATOM 1902 N N . LEU A 1 237 ? -16.489 8.935 35.221 1.00 93.81 237 LEU A N 1
ATOM 1903 C CA . LEU A 1 237 ? -16.053 10.306 35.520 1.00 93.81 237 LEU A CA 1
ATOM 1904 C C . LEU A 1 237 ? -16.779 11.348 34.659 1.00 93.81 237 LEU A C 1
ATOM 1906 O O . LEU A 1 237 ? -17.019 12.465 35.107 1.00 93.81 237 LEU A O 1
ATOM 1910 N N . LYS A 1 238 ? -17.160 10.977 33.433 1.00 95.31 238 LYS A N 1
ATOM 1911 C CA . LYS A 1 238 ? -17.864 11.848 32.480 1.00 95.31 238 LYS A CA 1
ATOM 1912 C C . LYS A 1 238 ? -19.343 11.481 32.323 1.00 95.31 238 LYS A C 1
ATOM 1914 O O . LYS A 1 238 ? -19.970 11.853 31.332 1.00 95.31 238 LYS A O 1
ATOM 1919 N N . LYS A 1 239 ? -19.912 10.770 33.304 1.00 93.94 239 LYS A N 1
ATOM 1920 C CA . LYS A 1 239 ? -21.269 10.207 33.250 1.00 93.94 239 LYS A CA 1
ATOM 1921 C C . LYS A 1 239 ? -22.335 11.244 32.902 1.00 93.94 239 LYS A C 1
ATOM 1923 O O . LYS A 1 239 ? -23.132 10.999 32.006 1.00 93.94 239 LYS A O 1
ATOM 1928 N N . SER A 1 240 ? -22.329 12.406 33.556 1.00 94.50 240 SER A N 1
ATOM 1929 C CA . SER A 1 240 ? -23.321 13.467 33.313 1.00 94.50 240 SER A CA 1
ATOM 1930 C C . SER A 1 240 ? -23.360 13.905 31.845 1.00 94.50 240 SER A C 1
ATOM 1932 O O . SER A 1 240 ? -24.436 13.986 31.259 1.00 94.50 240 SER A O 1
ATOM 1934 N N . ALA A 1 241 ? -22.193 14.092 31.226 1.00 95.75 241 ALA A N 1
ATOM 1935 C CA . ALA A 1 241 ? -22.070 14.466 29.820 1.00 95.75 241 ALA A CA 1
ATOM 1936 C C . ALA A 1 241 ? -22.462 13.333 28.854 1.00 95.75 241 ALA A C 1
ATOM 1938 O O . ALA A 1 241 ? -22.804 13.600 27.707 1.00 95.75 241 ALA A O 1
ATOM 1939 N N . ILE A 1 242 ? -22.428 12.068 29.290 1.00 95.62 242 ILE A N 1
ATOM 1940 C CA . ILE A 1 242 ? -22.847 10.914 28.478 1.00 95.62 242 ILE A CA 1
ATOM 1941 C C . ILE A 1 242 ? -24.358 10.663 28.587 1.00 95.62 242 ILE A C 1
ATOM 1943 O O . ILE A 1 242 ? -24.977 10.215 27.617 1.00 95.62 242 ILE A O 1
ATOM 1947 N N . GLU A 1 243 ? -24.951 10.938 29.749 1.00 95.56 243 GLU A N 1
ATOM 1948 C CA . GLU A 1 243 ? -26.377 10.706 30.000 1.00 95.56 243 GLU A CA 1
ATOM 1949 C C . GLU A 1 243 ? -27.262 11.890 29.595 1.00 95.56 243 GLU A C 1
ATOM 1951 O O . GLU A 1 243 ? -28.377 11.690 29.116 1.00 95.56 243 GLU A O 1
ATOM 1956 N N . SER A 1 244 ? -26.771 13.122 29.747 1.00 94.69 244 SER A N 1
ATOM 1957 C CA . SER A 1 244 ? -27.535 14.338 29.452 1.00 94.69 244 SER A CA 1
ATOM 1958 C C . SER A 1 244 ? -26.638 15.476 28.928 1.00 94.69 244 SER A C 1
ATOM 1960 O O . SER A 1 244 ? -26.512 16.511 29.589 1.00 94.69 244 SER A O 1
ATOM 1962 N N . PRO A 1 245 ? -26.006 15.312 27.750 1.00 95.50 245 PRO A N 1
ATOM 1963 C CA . PRO A 1 245 ? -25.196 16.362 27.130 1.00 95.50 245 PRO A CA 1
ATOM 1964 C C . PRO A 1 245 ? -26.028 17.590 26.731 1.00 95.50 245 PRO A C 1
ATOM 1966 O O . PRO A 1 245 ? -27.157 17.452 26.263 1.00 95.50 245 PRO A O 1
ATOM 1969 N N . GLN A 1 246 ? -25.434 18.783 26.805 1.00 94.06 246 GLN A N 1
ATOM 1970 C CA . GLN A 1 246 ? -26.018 20.026 26.281 1.00 94.06 246 GLN A CA 1
ATOM 1971 C C . GLN A 1 246 ? -25.774 20.186 24.777 1.00 94.06 246 GLN A C 1
ATOM 1973 O O . GLN A 1 246 ? -26.569 20.800 24.067 1.00 94.06 246 GLN A O 1
ATOM 1978 N N . THR A 1 247 ? -24.669 19.637 24.260 1.00 93.88 247 THR A N 1
ATOM 1979 C CA . THR A 1 247 ? -24.334 19.697 22.829 1.00 93.88 247 THR A CA 1
ATOM 1980 C C . THR A 1 247 ? -23.772 18.376 22.306 1.00 93.88 247 THR A C 1
ATOM 1982 O O . THR A 1 247 ? -23.169 17.596 23.042 1.00 93.88 247 THR A O 1
ATOM 1985 N N . ILE A 1 248 ? -23.880 18.145 20.990 1.00 90.94 248 ILE A N 1
ATOM 1986 C CA . ILE A 1 248 ? -23.242 16.987 20.332 1.00 90.94 248 ILE A CA 1
ATOM 1987 C C . ILE A 1 248 ? -21.719 17.011 20.528 1.00 90.94 248 ILE A C 1
ATOM 1989 O O . ILE A 1 248 ? -21.101 15.954 20.628 1.00 90.94 248 ILE A O 1
ATOM 1993 N N . GLN A 1 249 ? -21.108 18.199 20.582 1.00 93.69 249 GLN A N 1
ATOM 1994 C CA . GLN A 1 249 ? -19.664 18.324 20.764 1.00 93.69 249 GLN A CA 1
ATOM 1995 C C . GLN A 1 249 ? -19.239 17.936 22.181 1.00 93.69 249 GLN A C 1
ATOM 1997 O O . GLN A 1 24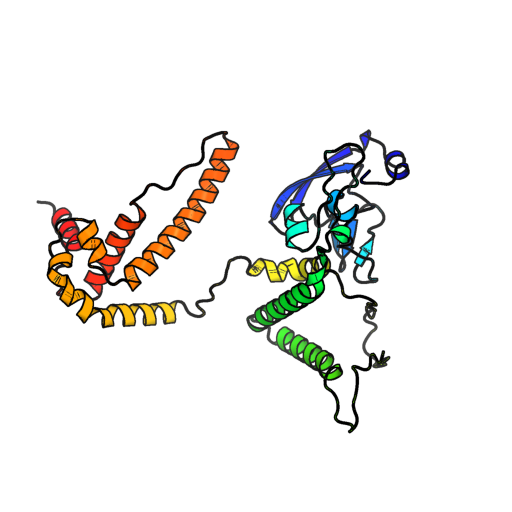9 ? -18.250 17.228 22.343 1.00 93.69 249 GLN A O 1
ATOM 2002 N N . GLU A 1 250 ? -19.993 18.359 23.195 1.00 94.94 250 GLU A N 1
ATOM 2003 C CA . GLU A 1 250 ? -19.788 17.934 24.581 1.00 94.94 250 GLU A CA 1
ATOM 2004 C C . GLU A 1 250 ? -19.940 16.416 24.711 1.00 94.94 250 GLU A C 1
ATOM 2006 O O . GLU A 1 250 ? -19.054 15.751 25.247 1.00 94.94 25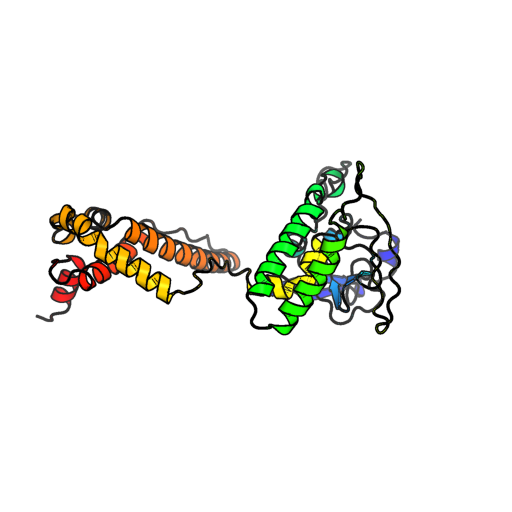0 GLU A O 1
ATOM 2011 N N . TYR A 1 251 ? -21.001 15.862 24.117 1.00 96.19 251 TYR A N 1
ATOM 2012 C CA . TYR A 1 251 ? -21.244 14.424 24.094 1.00 96.19 251 TYR A CA 1
ATOM 2013 C C . TYR A 1 251 ? -20.094 13.650 23.439 1.00 96.19 251 TYR A C 1
ATOM 2015 O O . TYR A 1 251 ? -19.570 12.693 24.004 1.00 96.19 251 TYR A O 1
ATOM 2023 N N . TYR A 1 252 ? -19.642 14.113 22.270 1.00 95.19 252 TYR A N 1
ATOM 2024 C CA . TYR A 1 252 ? -18.487 13.551 21.576 1.00 95.19 252 TYR A CA 1
ATOM 2025 C C . TYR A 1 252 ? -17.221 13.632 22.433 1.00 95.19 252 TYR A C 1
ATOM 2027 O O . TYR A 1 252 ? -16.484 12.658 22.546 1.00 95.19 252 TYR A O 1
ATOM 2035 N N . ASN A 1 253 ? -16.963 14.773 23.073 1.00 94.69 253 ASN A N 1
ATOM 2036 C CA . ASN A 1 253 ? -15.778 14.976 23.904 1.00 94.69 253 ASN A CA 1
ATOM 2037 C C . ASN A 1 253 ? -15.772 14.089 25.160 1.00 94.69 253 ASN A C 1
ATOM 2039 O O . ASN A 1 253 ? -14.689 13.767 25.664 1.00 94.69 253 ASN A O 1
ATOM 2043 N N . ALA A 1 254 ? -16.948 13.667 25.630 1.00 95.56 254 ALA A N 1
ATOM 2044 C CA . ALA A 1 254 ? -17.103 12.796 26.785 1.00 95.56 254 ALA A CA 1
ATOM 2045 C C . ALA A 1 254 ? -16.660 11.344 26.531 1.00 95.56 254 ALA A C 1
ATOM 2047 O O . ALA A 1 254 ? -16.345 10.630 27.482 1.00 95.56 254 ALA A O 1
ATOM 2048 N N . PHE A 1 255 ? -16.571 10.901 25.273 1.00 96.12 255 PHE A N 1
ATOM 2049 C CA . PHE A 1 255 ? -16.181 9.526 24.970 1.00 96.12 255 PHE A CA 1
ATOM 2050 C C . PHE A 1 255 ? -14.702 9.220 25.246 1.00 96.12 255 PHE A C 1
ATOM 2052 O O . PHE A 1 255 ? -13.846 10.104 25.094 1.00 96.12 255 PHE A O 1
ATOM 2059 N N . PRO A 1 256 ? -14.380 7.946 25.562 1.00 95.56 256 PRO A N 1
ATOM 2060 C CA . PRO A 1 256 ? -13.008 7.461 25.615 1.00 95.56 256 PRO A CA 1
ATOM 2061 C C . PRO A 1 256 ? -12.229 7.807 24.345 1.00 95.56 256 PRO A C 1
ATOM 2063 O O . PRO A 1 256 ? -12.683 7.579 23.222 1.00 95.56 256 PRO A O 1
ATOM 2066 N N . GLU A 1 257 ? -11.026 8.343 24.524 1.00 94.56 257 GLU A N 1
ATOM 2067 C CA . GLU A 1 257 ? -10.230 8.880 23.422 1.00 94.56 257 GLU A CA 1
ATOM 2068 C C . GLU A 1 257 ? -9.852 7.823 22.385 1.00 94.56 257 GLU A C 1
ATOM 2070 O O . GLU A 1 257 ? -9.924 8.079 21.184 1.00 94.56 257 GLU A O 1
ATOM 2075 N N . PHE A 1 258 ? -9.558 6.601 22.829 1.00 94.50 258 PHE A N 1
ATOM 2076 C CA . PHE A 1 258 ? -9.226 5.514 21.913 1.00 94.50 258 PHE A CA 1
ATOM 2077 C C . PHE A 1 258 ? -10.388 5.163 20.963 1.00 94.50 258 PHE A C 1
ATOM 2079 O O . PHE A 1 258 ? -10.126 4.855 19.803 1.00 94.50 258 PHE A O 1
ATOM 2086 N N . LEU A 1 259 ? -11.653 5.259 21.407 1.00 95.38 259 LEU A N 1
ATOM 2087 C CA . LEU A 1 259 ? -12.827 5.023 20.551 1.00 95.38 259 LEU A CA 1
ATOM 2088 C C . LEU A 1 259 ? -12.953 6.124 19.504 1.00 95.38 259 LEU A C 1
ATOM 2090 O O . LEU A 1 259 ? -13.112 5.836 18.317 1.00 95.38 259 LEU A O 1
ATOM 2094 N N . LYS A 1 260 ? -12.821 7.386 19.933 1.00 94.44 260 LYS A N 1
ATOM 2095 C CA . LYS A 1 260 ? -12.874 8.542 19.031 1.00 94.44 260 LYS A CA 1
ATOM 2096 C C . LYS A 1 260 ? -11.806 8.437 17.954 1.00 94.44 260 LYS A C 1
ATOM 2098 O O . LYS A 1 260 ? -12.123 8.580 16.777 1.00 94.44 260 LYS A O 1
ATOM 2103 N N . ASN A 1 261 ? -10.571 8.139 18.347 1.00 94.88 261 ASN A N 1
ATOM 2104 C CA . ASN A 1 261 ? -9.439 8.064 17.430 1.00 94.88 261 ASN A CA 1
ATOM 2105 C C . ASN A 1 261 ? -9.583 6.884 16.464 1.00 94.88 261 ASN A C 1
ATOM 2107 O O . ASN A 1 261 ? -9.402 7.060 15.260 1.00 94.88 261 ASN A O 1
ATOM 2111 N N . PHE A 1 262 ? -9.980 5.710 16.966 1.00 95.19 262 PHE A N 1
ATOM 2112 C CA . PHE A 1 262 ? -10.191 4.525 16.138 1.00 95.19 262 PHE A CA 1
ATOM 2113 C C . PHE A 1 262 ? -11.271 4.751 15.074 1.00 95.19 262 PHE A C 1
ATOM 2115 O O . PHE A 1 262 ? -11.010 4.603 13.878 1.00 95.19 262 PHE A O 1
ATOM 2122 N N . PHE A 1 263 ? -12.475 5.162 15.486 1.00 95.62 263 PHE A N 1
ATOM 2123 C CA . PHE A 1 263 ? -13.572 5.355 14.541 1.00 95.62 263 PHE A CA 1
ATOM 2124 C C . PHE A 1 263 ? -13.341 6.559 13.630 1.00 95.62 263 PHE A C 1
ATOM 2126 O O . PHE A 1 263 ? -13.690 6.481 12.455 1.00 95.62 263 PHE A O 1
ATOM 2133 N N . SER A 1 264 ? -12.713 7.638 14.109 1.00 94.12 264 SER A N 1
ATOM 2134 C CA . SER A 1 264 ? -12.359 8.769 13.240 1.00 94.12 264 SER A CA 1
ATOM 2135 C C . SER A 1 264 ? -11.390 8.334 12.147 1.00 94.12 264 SER A C 1
ATOM 2137 O O . SER A 1 264 ? -11.661 8.590 10.978 1.00 94.12 264 SER A O 1
ATOM 2139 N N . GLY A 1 265 ? -10.327 7.599 12.497 1.00 93.69 265 GLY A N 1
ATOM 2140 C CA . GLY A 1 265 ? -9.364 7.081 11.523 1.00 93.69 265 GLY A CA 1
ATOM 2141 C C . GLY A 1 265 ? -10.010 6.157 10.487 1.00 93.69 265 GLY A C 1
ATOM 2142 O O . GLY A 1 265 ? -9.800 6.328 9.288 1.00 93.69 265 GLY A O 1
ATOM 2143 N N . MET A 1 266 ? -10.864 5.228 10.932 1.00 93.88 266 MET A N 1
ATOM 2144 C CA . MET A 1 266 ? -11.595 4.323 10.037 1.00 93.88 266 MET A CA 1
ATOM 2145 C C . MET A 1 266 ? -12.515 5.083 9.068 1.00 93.88 266 MET A C 1
ATOM 2147 O O . MET A 1 266 ? -12.521 4.818 7.865 1.00 93.88 266 MET A O 1
ATOM 2151 N N . ILE A 1 267 ? -13.300 6.032 9.580 1.00 93.19 267 ILE A N 1
ATOM 2152 C CA . ILE A 1 267 ? -14.238 6.821 8.774 1.00 93.19 267 ILE A CA 1
ATOM 2153 C C . ILE A 1 267 ? -13.494 7.749 7.810 1.00 93.19 267 ILE A C 1
ATOM 2155 O O . ILE A 1 267 ? -13.909 7.898 6.657 1.00 93.19 267 ILE A O 1
ATOM 2159 N N . ASP A 1 268 ? -12.385 8.342 8.245 1.00 90.62 268 ASP A N 1
ATOM 2160 C CA . ASP A 1 268 ? -11.579 9.229 7.418 1.00 90.62 268 ASP A CA 1
ATOM 2161 C C . ASP A 1 268 ? -10.940 8.485 6.240 1.00 90.62 268 ASP A C 1
ATOM 2163 O O . ASP A 1 268 ? -11.095 8.948 5.109 1.00 90.62 268 ASP A O 1
ATOM 2167 N N . GLU A 1 269 ? -10.354 7.300 6.451 1.00 90.69 269 GLU A N 1
ATOM 2168 C CA . GLU A 1 269 ? -9.800 6.470 5.366 1.00 90.69 269 GLU A CA 1
ATOM 2169 C C . GLU A 1 269 ? -10.884 6.103 4.332 1.00 90.69 269 GLU A C 1
ATOM 2171 O O . GLU A 1 269 ? -10.688 6.250 3.120 1.00 90.69 269 GLU A O 1
ATOM 2176 N N . LEU A 1 270 ? -12.075 5.690 4.788 1.00 90.19 270 LEU A N 1
ATOM 2177 C CA . LEU A 1 270 ? -13.199 5.379 3.896 1.00 90.19 270 LEU A CA 1
ATOM 2178 C C . LEU A 1 270 ? -13.638 6.601 3.081 1.00 90.19 270 LEU A C 1
ATOM 2180 O O . LEU A 1 270 ? -13.887 6.497 1.870 1.00 90.19 270 LEU A O 1
ATOM 2184 N N . TYR A 1 271 ? -13.722 7.768 3.722 1.00 88.88 271 TYR A N 1
ATOM 2185 C CA . TYR A 1 271 ? -14.056 9.006 3.031 1.00 88.88 271 TYR A CA 1
ATOM 2186 C C . TYR A 1 271 ? -12.991 9.393 2.012 1.00 88.88 271 TYR A C 1
ATOM 2188 O O . TYR A 1 271 ? -13.361 9.744 0.892 1.00 88.88 271 TYR A O 1
ATOM 2196 N N . GLU A 1 272 ? -11.702 9.297 2.335 1.00 87.38 272 GLU A N 1
ATOM 2197 C CA . GLU A 1 272 ? -10.623 9.604 1.392 1.00 87.38 272 GLU A CA 1
ATOM 2198 C C . GLU A 1 272 ? -10.699 8.733 0.134 1.00 87.38 272 GLU A C 1
ATOM 2200 O O . GLU A 1 272 ? -10.653 9.250 -0.989 1.00 87.38 272 GLU A O 1
ATOM 2205 N N . LYS A 1 273 ? -10.913 7.419 0.288 1.00 87.00 273 LYS A N 1
ATOM 2206 C CA . LYS A 1 273 ? -11.071 6.502 -0.854 1.00 87.00 273 LYS A CA 1
ATOM 2207 C C . LYS A 1 273 ? -12.290 6.848 -1.700 1.00 87.00 273 LYS A C 1
ATOM 2209 O O . LYS A 1 273 ? -12.179 6.959 -2.926 1.00 87.00 273 LYS A O 1
ATOM 2214 N N . LYS A 1 274 ? -13.445 7.070 -1.065 1.00 87.25 274 LYS A N 1
ATOM 2215 C CA . LYS A 1 274 ? -14.683 7.445 -1.765 1.00 87.25 274 LYS A CA 1
ATOM 2216 C C . LYS A 1 274 ? -14.516 8.770 -2.510 1.00 87.25 274 LYS A C 1
ATOM 2218 O O . LYS A 1 274 ? -14.931 8.891 -3.663 1.00 87.25 274 LYS A O 1
ATOM 2223 N N . MET A 1 275 ? -13.870 9.746 -1.879 1.00 86.94 275 MET A N 1
ATOM 2224 C CA . MET A 1 275 ? -13.598 11.058 -2.459 1.00 86.94 275 MET A CA 1
ATOM 2225 C C . MET A 1 275 ? -12.643 10.975 -3.646 1.00 86.94 275 MET A C 1
ATOM 2227 O O . MET A 1 275 ? -12.902 11.617 -4.661 1.00 86.94 275 MET A O 1
ATOM 2231 N N . SER A 1 276 ? -11.599 10.149 -3.568 1.00 86.12 276 SER A N 1
ATOM 2232 C CA . SER A 1 276 ? -10.682 9.898 -4.685 1.00 86.12 276 SER A CA 1
ATOM 2233 C C . SER A 1 276 ? -11.425 9.373 -5.922 1.00 86.12 276 SER A C 1
ATOM 2235 O O . SER A 1 276 ? -11.281 9.918 -7.020 1.00 86.12 276 SER A O 1
ATOM 2237 N N . ILE A 1 277 ? -12.318 8.393 -5.737 1.00 86.12 277 ILE A N 1
ATOM 2238 C CA . ILE A 1 277 ? -13.147 7.834 -6.818 1.00 86.12 277 ILE A CA 1
ATOM 2239 C C . ILE A 1 277 ? -14.121 8.883 -7.373 1.00 86.12 277 ILE A C 1
ATOM 2241 O O . ILE A 1 277 ? -14.193 9.081 -8.589 1.00 86.12 277 ILE A O 1
ATOM 2245 N N . CYS A 1 278 ? -14.849 9.588 -6.502 1.00 87.50 278 CYS A N 1
ATOM 2246 C CA . CYS A 1 278 ? -15.787 10.627 -6.926 1.00 87.50 278 CYS A CA 1
ATOM 2247 C C . CYS A 1 278 ? -15.082 11.752 -7.694 1.00 87.50 278 CYS A C 1
ATOM 2249 O O . CYS A 1 278 ? -15.562 12.169 -8.745 1.00 87.50 278 CYS A O 1
ATOM 2251 N N . ASN A 1 279 ? -13.938 12.236 -7.211 1.00 89.06 279 ASN A N 1
ATOM 2252 C CA . ASN A 1 279 ? -13.192 13.312 -7.863 1.00 89.06 279 ASN A CA 1
ATOM 2253 C C . ASN A 1 279 ? -12.590 12.864 -9.197 1.00 89.06 279 ASN A C 1
ATOM 2255 O O . ASN A 1 279 ? -12.600 13.636 -10.155 1.00 89.06 279 ASN A O 1
ATOM 2259 N N . PHE A 1 280 ? -12.160 11.605 -9.309 1.00 81.75 280 PHE A N 1
ATOM 2260 C CA . PHE A 1 280 ? -11.756 11.026 -10.588 1.00 81.75 280 PHE A CA 1
ATOM 2261 C C . PHE A 1 280 ? -12.901 11.034 -11.616 1.00 81.75 280 PHE A C 1
ATOM 2263 O O . PHE A 1 280 ? -12.700 11.438 -12.762 1.00 81.75 280 PHE A O 1
ATOM 2270 N N . GLN A 1 281 ? -14.116 10.648 -11.213 1.00 85.25 281 GLN A N 1
ATOM 2271 C CA . GLN A 1 281 ? -15.295 10.699 -12.085 1.00 85.25 281 GLN A CA 1
ATOM 2272 C C . GLN A 1 281 ? -15.685 12.140 -12.440 1.00 85.25 281 GLN A C 1
ATOM 2274 O O . GLN A 1 281 ? -15.916 12.444 -13.608 1.00 85.25 281 GLN A O 1
ATOM 2279 N N . ARG A 1 282 ? -15.703 13.059 -11.467 1.00 87.00 282 ARG A N 1
ATOM 2280 C CA . ARG A 1 282 ? -16.016 14.479 -11.707 1.00 87.00 282 ARG A CA 1
ATOM 2281 C C . ARG A 1 282 ? -15.032 15.123 -12.681 1.00 87.00 282 ARG A C 1
ATOM 2283 O O . ARG A 1 282 ? -15.476 15.837 -13.576 1.00 87.00 282 ARG A O 1
ATOM 2290 N N . LYS A 1 283 ? -13.740 14.788 -12.583 1.00 88.19 283 LYS A N 1
ATOM 2291 C CA . LYS A 1 283 ? -12.705 15.244 -13.521 1.00 88.19 283 LYS A CA 1
ATOM 2292 C C . LYS A 1 283 ? -12.992 14.815 -14.963 1.00 88.19 283 LYS A C 1
ATOM 2294 O O . LYS A 1 283 ? -12.792 15.614 -15.867 1.00 88.19 283 LYS A O 1
ATOM 2299 N N . LYS A 1 284 ? -13.506 13.599 -15.193 1.00 83.88 284 LYS A N 1
ATOM 2300 C CA . LYS A 1 284 ? -13.908 13.145 -16.542 1.00 83.88 284 LYS A CA 1
ATOM 2301 C C . LYS A 1 284 ? -15.068 13.947 -17.134 1.00 83.88 284 LYS A C 1
ATOM 2303 O O . LYS A 1 284 ? -15.177 14.040 -18.349 1.00 83.88 284 LYS A O 1
ATOM 2308 N N . HIS A 1 285 ? -15.925 14.507 -16.285 1.00 85.94 285 HIS A N 1
ATOM 2309 C CA . HIS A 1 285 ? -17.089 15.296 -16.688 1.00 85.94 285 HIS A CA 1
ATOM 2310 C C . HIS A 1 285 ? -16.860 16.812 -16.570 1.00 85.94 285 HIS A C 1
ATOM 2312 O O . HIS A 1 285 ? -17.837 17.555 -16.543 1.00 85.94 285 HIS A O 1
ATOM 2318 N N . ASN A 1 286 ? -15.608 17.275 -16.444 1.00 89.44 286 ASN A N 1
ATOM 2319 C CA . ASN A 1 286 ? -15.255 18.688 -16.232 1.00 89.44 286 ASN A CA 1
ATOM 2320 C C . ASN A 1 286 ? -16.004 19.350 -15.056 1.00 89.44 286 ASN A C 1
ATOM 2322 O O . ASN A 1 286 ? -16.302 20.541 -15.079 1.00 89.44 286 ASN A O 1
ATOM 2326 N N . LYS A 1 287 ? -16.316 18.576 -14.008 1.00 87.88 287 LYS A N 1
ATOM 2327 C CA . LYS A 1 287 ? -16.957 19.073 -12.783 1.00 87.88 287 LYS A CA 1
ATOM 2328 C C . LYS A 1 287 ? -15.902 19.383 -11.715 1.00 87.88 287 LYS A C 1
ATOM 2330 O O . LYS A 1 287 ? -14.921 18.641 -11.607 1.00 87.88 287 LYS A O 1
ATOM 2335 N N . PRO A 1 288 ? -16.118 20.413 -10.876 1.00 83.88 288 PRO A N 1
ATOM 2336 C CA . PRO A 1 288 ? -15.185 20.758 -9.811 1.00 83.88 288 PRO A CA 1
ATOM 2337 C C . PRO A 1 288 ? -15.055 19.619 -8.784 1.00 83.88 288 PRO A C 1
ATOM 2339 O O . PRO A 1 288 ? -16.017 18.866 -8.562 1.00 83.88 288 PRO A O 1
ATOM 2342 N N . PRO A 1 289 ? -13.880 19.478 -8.143 1.00 82.88 289 PRO A N 1
ATOM 2343 C CA . PRO A 1 289 ? -13.668 18.480 -7.107 1.00 82.88 289 PRO A CA 1
ATOM 2344 C C . PRO A 1 289 ? -14.628 18.710 -5.939 1.00 82.88 289 PRO A C 1
ATOM 2346 O O . PRO A 1 289 ? -14.976 19.833 -5.579 1.00 82.88 289 PRO A O 1
ATOM 2349 N N . LYS A 1 290 ? -15.108 17.615 -5.355 1.00 82.25 290 LYS A N 1
ATOM 2350 C CA . LYS A 1 290 ? -15.868 17.661 -4.110 1.00 82.25 290 LYS A CA 1
ATOM 2351 C C . LYS A 1 290 ? -14.890 17.929 -2.965 1.00 82.25 290 LYS A C 1
ATOM 2353 O O . LYS A 1 290 ? -13.793 17.372 -2.965 1.00 82.25 290 LYS A O 1
ATOM 2358 N N . VAL A 1 291 ? -15.314 18.734 -1.996 1.00 76.62 291 VAL A N 1
ATOM 2359 C CA . VAL A 1 291 ? -14.587 18.984 -0.743 1.00 76.62 291 VAL A CA 1
ATOM 2360 C C . VAL A 1 291 ? -15.287 18.232 0.389 1.00 76.62 291 VAL A C 1
ATOM 2362 O O . VAL A 1 291 ? -16.505 18.027 0.346 1.00 76.62 291 VAL A O 1
ATOM 2365 N N . LYS A 1 292 ? -14.509 17.763 1.369 1.00 72.69 292 LYS A N 1
ATOM 2366 C CA . LYS A 1 292 ? -15.023 17.083 2.562 1.00 72.69 292 LYS A CA 1
ATOM 2367 C C . LYS A 1 292 ? -15.860 18.070 3.381 1.00 72.69 292 LYS A C 1
ATOM 2369 O O . LYS A 1 292 ? -15.412 19.176 3.661 1.00 72.69 292 LYS A O 1
ATOM 2374 N N . ILE A 1 293 ? -17.074 17.670 3.750 1.00 72.25 293 ILE A N 1
ATOM 2375 C CA . ILE A 1 293 ? -17.946 18.474 4.612 1.00 72.25 293 ILE A CA 1
ATOM 2376 C C . ILE A 1 293 ? -17.456 18.301 6.053 1.00 72.25 293 ILE A C 1
ATOM 2378 O O . ILE A 1 293 ? -17.383 17.173 6.549 1.00 72.25 293 ILE A O 1
ATOM 2382 N N . SER A 1 294 ? -17.106 19.402 6.717 1.00 66.50 294 SER A N 1
ATOM 2383 C CA . SER A 1 294 ? -16.668 19.391 8.114 1.00 66.50 294 SER A CA 1
ATOM 2384 C C . SER A 1 294 ? -17.804 18.924 9.040 1.00 66.50 294 SER A C 1
ATOM 2386 O O . SER A 1 294 ? -18.976 19.232 8.831 1.00 66.50 294 SER A O 1
ATOM 2388 N N . GLY A 1 295 ? -17.474 18.108 10.046 1.00 76.06 295 GLY A N 1
ATOM 2389 C CA . GLY A 1 295 ? -18.420 17.642 11.072 1.00 76.06 295 GLY A CA 1
ATOM 2390 C C . GLY A 1 295 ? -19.186 16.341 10.778 1.00 76.06 295 GLY A C 1
ATOM 2391 O O . GLY A 1 295 ? -19.814 15.805 11.689 1.00 76.06 295 GLY A O 1
ATOM 2392 N N . GLN A 1 296 ? -19.120 15.772 9.564 1.00 83.94 296 GLN A N 1
ATOM 2393 C CA . GLN A 1 296 ? -19.760 14.470 9.280 1.00 83.94 296 GLN A CA 1
ATOM 2394 C C . GLN A 1 296 ? -19.104 13.309 10.041 1.00 83.94 296 GLN A C 1
ATOM 2396 O O . GLN A 1 296 ? -19.818 12.478 10.600 1.00 83.94 296 GLN A O 1
ATOM 2401 N N . THR A 1 297 ? -17.768 13.290 10.120 1.00 89.69 297 THR A N 1
ATOM 2402 C CA . THR A 1 297 ? -17.019 12.277 10.884 1.00 89.69 297 THR A CA 1
ATOM 2403 C C . THR A 1 297 ? -17.468 12.258 12.346 1.00 89.69 297 THR A C 1
ATOM 2405 O O . THR A 1 297 ? -17.800 11.195 12.857 1.00 89.69 297 THR A O 1
ATOM 2408 N N . ILE A 1 298 ? -17.598 13.429 12.984 1.00 91.38 298 ILE A N 1
ATOM 2409 C CA . ILE A 1 298 ? -18.027 13.549 14.389 1.00 91.38 298 ILE A CA 1
ATOM 2410 C C . ILE A 1 298 ? -19.391 12.888 14.600 1.00 91.38 298 ILE A C 1
ATOM 2412 O O . ILE A 1 298 ? -19.529 12.059 15.488 1.00 91.38 298 ILE A O 1
ATOM 2416 N N . LYS A 1 299 ? -20.389 13.181 13.755 1.00 91.75 299 LYS A N 1
ATOM 2417 C CA . LYS A 1 299 ? -21.738 12.600 13.897 1.00 91.75 299 LYS A CA 1
ATOM 2418 C C . LYS A 1 299 ? -21.734 11.070 13.807 1.00 91.75 299 LYS A C 1
ATOM 2420 O O . LYS A 1 299 ? -22.411 10.416 14.596 1.00 91.75 299 LYS A O 1
ATOM 2425 N N . ILE A 1 300 ? -20.971 10.507 12.868 1.00 93.12 300 ILE A N 1
ATOM 2426 C CA . ILE A 1 300 ? -20.880 9.051 12.673 1.00 93.12 300 ILE A CA 1
ATOM 2427 C C . ILE A 1 300 ? -20.152 8.395 13.846 1.00 93.12 300 ILE A C 1
ATOM 2429 O O . ILE A 1 300 ? -20.639 7.409 14.395 1.00 93.12 300 ILE A O 1
ATOM 2433 N N . VAL A 1 301 ? -19.013 8.960 14.253 1.00 95.12 301 VAL A N 1
ATOM 2434 C CA . VAL A 1 301 ? -18.240 8.462 15.396 1.00 95.12 301 VAL A CA 1
ATOM 2435 C C . VAL A 1 301 ? -19.085 8.505 16.661 1.00 95.12 301 VAL A C 1
ATOM 2437 O O . VAL A 1 301 ? -19.115 7.520 17.395 1.00 95.12 301 VAL A O 1
ATOM 2440 N N . THR A 1 302 ? -19.822 9.597 16.881 1.00 95.56 302 THR A N 1
ATOM 2441 C CA . THR A 1 302 ? -20.757 9.720 17.997 1.00 95.56 302 THR A CA 1
ATOM 2442 C C . THR A 1 302 ? -21.787 8.603 17.972 1.00 95.56 302 THR A C 1
ATOM 2444 O O . THR A 1 302 ? -21.904 7.881 18.953 1.00 95.56 302 THR A O 1
ATOM 2447 N N . PHE A 1 303 ? -22.467 8.391 16.843 1.00 95.44 303 PHE A N 1
ATOM 2448 C CA . PHE A 1 303 ? -23.481 7.344 16.719 1.00 95.44 303 PHE A CA 1
ATOM 2449 C C . PHE A 1 303 ? -22.944 5.943 17.055 1.00 95.44 303 PHE A C 1
ATOM 2451 O O . PHE A 1 303 ? -23.518 5.248 17.895 1.00 95.44 303 PHE A O 1
ATOM 2458 N N . ILE A 1 304 ? -21.825 5.541 16.443 1.00 96.19 304 ILE A N 1
ATOM 2459 C CA . ILE A 1 304 ? -21.233 4.209 16.649 1.00 96.19 304 ILE A CA 1
ATOM 2460 C C . ILE A 1 304 ? -20.773 4.043 18.102 1.00 96.19 304 ILE A C 1
ATOM 2462 O O . ILE A 1 304 ? -21.057 3.027 18.739 1.00 96.19 304 ILE A O 1
ATOM 2466 N N . THR A 1 305 ? -20.100 5.058 18.647 1.00 96.19 305 THR A N 1
ATOM 2467 C CA . THR A 1 305 ? -19.566 5.018 20.013 1.00 96.19 305 THR A CA 1
ATOM 2468 C C . THR A 1 305 ? -20.689 4.923 21.045 1.00 96.19 305 THR A C 1
ATOM 2470 O O . THR A 1 305 ? -20.583 4.143 21.990 1.00 96.19 305 THR A O 1
ATOM 2473 N N . SER A 1 306 ? -21.803 5.634 20.841 1.00 96.00 306 SER A N 1
ATOM 2474 C CA . SER A 1 306 ? -22.982 5.543 21.706 1.00 96.00 306 SER A CA 1
ATOM 2475 C C . SER A 1 306 ? -23.572 4.133 21.759 1.00 96.00 306 SER A C 1
ATOM 2477 O O . SER A 1 306 ? -23.932 3.662 22.840 1.00 96.00 306 SER A O 1
ATOM 2479 N N . MET A 1 307 ? -23.659 3.441 20.618 1.00 95.00 307 MET A N 1
ATOM 2480 C CA . MET A 1 307 ? -24.150 2.057 20.576 1.00 95.00 307 MET A CA 1
ATOM 2481 C C . MET A 1 307 ? -23.230 1.118 21.364 1.00 95.00 307 MET A C 1
ATOM 2483 O O . MET A 1 307 ? -23.701 0.325 22.177 1.00 95.00 307 MET A O 1
ATOM 2487 N N . LEU A 1 308 ? -21.913 1.249 21.184 1.00 95.31 308 LEU A N 1
ATOM 2488 C CA . LEU A 1 308 ? -20.928 0.407 21.868 1.00 95.31 308 LEU A CA 1
ATOM 2489 C C . LEU A 1 308 ? -20.902 0.627 23.379 1.00 95.31 308 LEU A C 1
ATOM 2491 O O . LEU A 1 308 ? -20.845 -0.344 24.130 1.00 95.31 308 LEU A O 1
ATOM 2495 N N . LEU A 1 309 ? -20.979 1.879 23.837 1.00 95.31 309 LEU A N 1
ATOM 2496 C CA . LEU A 1 309 ? -21.049 2.175 25.270 1.00 95.31 309 LEU A CA 1
ATOM 2497 C C . LEU A 1 309 ? -22.318 1.607 25.906 1.00 95.31 309 LEU A C 1
ATOM 2499 O O . LEU A 1 309 ? -22.257 1.108 27.024 1.00 95.31 309 LEU A O 1
ATOM 2503 N N . SER A 1 310 ? -23.441 1.632 25.188 1.00 93.69 310 SER A N 1
ATOM 2504 C CA . SER A 1 310 ? -24.705 1.063 25.679 1.00 93.69 310 SER A CA 1
ATOM 2505 C C . SER A 1 310 ? -24.639 -0.454 25.814 1.00 93.69 310 SER A C 1
ATOM 2507 O O . SER A 1 310 ? -25.197 -1.014 26.752 1.00 93.69 310 SER A O 1
ATOM 2509 N N . LEU A 1 311 ? -23.926 -1.115 24.898 1.00 93.19 311 LEU A N 1
ATOM 2510 C CA . LEU A 1 311 ? -23.675 -2.552 24.963 1.00 93.19 311 LEU A CA 1
ATOM 2511 C C . LEU A 1 311 ? -22.724 -2.908 26.117 1.00 93.19 311 LEU A C 1
ATOM 2513 O O . LEU A 1 311 ? -22.991 -3.838 26.873 1.00 93.19 311 LEU A O 1
ATOM 2517 N N . ALA A 1 312 ? -21.619 -2.173 26.261 1.00 93.56 312 ALA A N 1
ATOM 2518 C CA . ALA A 1 312 ? -20.597 -2.449 27.271 1.00 93.56 312 ALA A CA 1
ATOM 2519 C C . ALA A 1 312 ? -21.041 -2.089 28.700 1.00 93.56 312 ALA A C 1
ATOM 2521 O O . ALA A 1 312 ? -20.598 -2.719 29.666 1.00 93.56 312 ALA A O 1
ATOM 2522 N N . PHE A 1 313 ? -21.912 -1.085 28.848 1.00 94.44 313 PHE A N 1
ATOM 2523 C CA . PHE A 1 313 ? -22.368 -0.560 30.135 1.00 94.44 313 PHE A CA 1
ATOM 2524 C C . PHE A 1 313 ? -23.903 -0.433 30.182 1.00 94.44 313 PHE A C 1
ATOM 2526 O O . PHE A 1 313 ? -24.426 0.678 30.141 1.00 94.44 313 PHE A O 1
ATOM 2533 N N . PRO A 1 314 ? -24.650 -1.544 30.342 1.00 88.50 314 PRO A N 1
ATOM 2534 C CA . PRO A 1 314 ? -26.118 -1.541 30.265 1.00 88.50 314 PRO A CA 1
ATOM 2535 C C . PRO A 1 314 ? -26.829 -0.635 31.284 1.00 88.50 314 PRO A C 1
ATOM 2537 O O . PRO A 1 314 ? -27.951 -0.193 31.054 1.00 88.50 314 PRO A O 1
ATOM 2540 N N . HIS A 1 315 ? -26.191 -0.355 32.424 1.00 88.56 315 HIS A N 1
ATOM 2541 C CA . HIS A 1 315 ? -26.742 0.515 33.469 1.00 88.56 315 HIS A CA 1
ATOM 2542 C C . HIS A 1 315 ? -26.454 2.007 33.248 1.00 88.56 315 HIS A C 1
ATOM 2544 O O . HIS A 1 315 ? -26.967 2.844 33.992 1.00 88.56 315 HIS A O 1
ATOM 2550 N N . LEU A 1 316 ? -25.627 2.350 32.257 1.00 91.38 316 LEU A N 1
ATOM 2551 C CA . LEU A 1 316 ? -25.339 3.728 31.883 1.00 91.38 316 LEU A CA 1
ATOM 2552 C C . LEU A 1 316 ? -26.461 4.241 30.979 1.00 91.38 316 LEU A C 1
ATOM 2554 O O . LEU A 1 316 ? -26.766 3.634 29.952 1.00 91.38 316 LEU A O 1
ATOM 2558 N N . LYS A 1 317 ? -27.069 5.377 31.331 1.00 92.88 317 LYS A N 1
ATOM 2559 C CA . LYS A 1 317 ? -28.170 5.961 30.556 1.00 92.88 317 LYS A CA 1
ATOM 2560 C C . LYS A 1 317 ? -27.655 6.708 29.325 1.00 92.88 317 LYS A C 1
ATOM 2562 O O . LYS A 1 317 ? -27.799 7.915 29.229 1.00 92.88 317 LYS A O 1
ATOM 2567 N N . VAL A 1 318 ? -27.008 6.009 28.394 1.00 94.50 318 VAL A N 1
ATOM 2568 C CA . VAL A 1 318 ? -26.363 6.633 27.230 1.00 94.50 318 VAL A CA 1
ATOM 2569 C C . VAL A 1 318 ? -27.398 7.381 26.376 1.00 94.50 318 VAL A C 1
ATOM 2571 O O . VAL A 1 318 ? -28.301 6.772 25.801 1.00 94.50 318 VAL A O 1
ATOM 2574 N N . TRP A 1 319 ? -27.230 8.701 26.267 1.00 95.12 319 TRP A N 1
ATOM 2575 C CA . TRP A 1 319 ? -28.242 9.628 25.749 1.00 95.12 319 TRP A CA 1
ATOM 2576 C C . TRP A 1 319 ? -28.822 9.246 24.376 1.00 95.12 319 TRP A C 1
ATOM 2578 O O . TRP A 1 319 ? -30.035 9.119 24.215 1.00 95.12 319 TRP A O 1
ATOM 2588 N N . LEU A 1 320 ? -27.971 9.026 23.369 1.00 93.25 320 LEU A N 1
ATOM 2589 C CA . LEU A 1 320 ? -28.425 8.844 21.984 1.00 93.25 320 LEU A CA 1
ATOM 2590 C C . LEU A 1 320 ? -29.297 7.582 21.769 1.00 93.25 320 LEU A C 1
ATOM 2592 O O . LEU A 1 320 ? -30.396 7.717 21.237 1.00 93.25 320 LEU A O 1
ATOM 2596 N N . PRO A 1 321 ? -28.874 6.367 22.168 1.00 92.75 321 PRO A N 1
ATOM 2597 C CA . PRO A 1 321 ? -29.719 5.175 22.108 1.00 92.75 321 PRO A CA 1
ATOM 2598 C C . PRO A 1 321 ? -31.041 5.322 22.861 1.00 92.75 321 PRO A C 1
ATOM 2600 O O . PRO A 1 321 ? -32.048 4.804 22.391 1.00 92.75 321 PRO A O 1
ATOM 2603 N N . GLN A 1 322 ? -31.075 6.051 23.981 1.00 89.62 322 GLN A N 1
ATOM 2604 C CA . GLN A 1 322 ? -32.327 6.314 24.696 1.00 89.62 322 GLN A CA 1
ATOM 2605 C C . GLN A 1 322 ? -33.278 7.204 23.899 1.00 89.62 322 GLN A C 1
ATOM 2607 O O . GLN A 1 322 ? -34.460 6.884 23.800 1.00 89.62 322 GLN A O 1
ATOM 2612 N N . VAL A 1 323 ? -32.762 8.276 23.291 1.00 89.06 323 VAL A N 1
ATOM 2613 C CA . VAL A 1 323 ? -33.541 9.144 22.396 1.00 89.06 323 VAL A CA 1
ATOM 2614 C C . VAL A 1 323 ? -34.052 8.361 21.184 1.00 89.06 323 VAL A C 1
ATOM 2616 O O . VAL A 1 323 ? -35.206 8.495 20.796 1.00 89.06 323 VAL A O 1
ATOM 2619 N N . LEU A 1 324 ? -33.229 7.497 20.588 1.00 88.75 324 LEU A N 1
ATOM 2620 C CA . LEU A 1 324 ? -33.666 6.669 19.462 1.00 88.75 324 LEU A CA 1
ATOM 2621 C C . LEU A 1 324 ? -34.737 5.656 19.882 1.00 88.75 324 LEU A C 1
ATOM 2623 O O . LEU A 1 324 ? -35.717 5.468 19.163 1.00 88.75 324 LEU A O 1
ATOM 2627 N N . ALA A 1 325 ? -34.586 5.034 21.052 1.00 86.38 325 ALA A N 1
ATOM 2628 C CA . ALA A 1 325 ? -35.569 4.103 21.589 1.00 86.38 325 ALA A CA 1
ATOM 2629 C C . ALA A 1 325 ? -36.898 4.796 21.926 1.00 86.38 325 ALA A C 1
ATOM 2631 O O . ALA A 1 325 ? -37.950 4.208 21.689 1.00 86.38 325 ALA A O 1
ATOM 2632 N N . SER A 1 326 ? -36.874 6.033 22.439 1.00 85.56 326 SER A N 1
ATOM 2633 C CA . SER A 1 326 ? -38.098 6.796 22.708 1.00 85.56 326 SER A CA 1
ATOM 2634 C C . SER A 1 326 ? -38.803 7.217 21.420 1.00 85.56 326 SER A C 1
ATOM 2636 O O . SER A 1 326 ? -40.012 7.050 21.329 1.00 85.56 326 SER A O 1
ATOM 2638 N N . LEU A 1 327 ? -38.060 7.663 20.403 1.00 85.19 327 LEU A N 1
ATOM 2639 C CA . LEU A 1 327 ? -38.607 7.997 19.082 1.00 85.19 327 LEU A CA 1
ATOM 2640 C C . LEU A 1 327 ? -39.178 6.780 18.340 1.00 85.19 327 LEU A C 1
ATOM 2642 O O . LEU A 1 327 ? -40.067 6.930 17.508 1.00 85.19 327 LEU A O 1
ATOM 2646 N N . SER A 1 328 ? -38.657 5.582 18.618 1.00 77.81 328 SER A N 1
ATOM 2647 C CA . SER A 1 328 ? -39.101 4.336 17.976 1.00 77.81 328 SER A CA 1
ATOM 2648 C C . SER A 1 328 ? -40.337 3.723 18.637 1.00 77.81 328 SER A C 1
ATOM 2650 O O . SER A 1 328 ? -40.972 2.849 18.049 1.00 77.81 328 SER A O 1
ATOM 2652 N N . ARG A 1 329 ? -40.691 4.152 19.855 1.00 72.94 329 ARG A N 1
ATOM 2653 C CA . ARG A 1 329 ? -41.987 3.824 20.451 1.00 72.94 329 ARG A CA 1
ATOM 2654 C C . ARG A 1 329 ? -43.015 4.724 19.768 1.00 72.94 329 ARG A C 1
ATOM 2656 O O . ARG A 1 329 ? -43.055 5.918 20.046 1.00 72.94 329 ARG A O 1
ATOM 2663 N N . MET A 1 330 ? -43.788 4.165 18.831 1.00 54.94 330 MET A N 1
ATOM 2664 C CA . MET A 1 330 ? -44.993 4.845 18.342 1.00 54.94 330 MET A CA 1
ATOM 2665 C C . MET A 1 330 ? -45.853 5.259 19.553 1.00 54.94 330 MET A C 1
ATOM 2667 O O . MET A 1 330 ? -45.895 4.489 20.517 1.00 54.94 330 MET A O 1
ATOM 2671 N N . PRO A 1 331 ? -46.462 6.459 19.532 1.00 57.78 331 PRO A N 1
ATOM 2672 C CA . PRO A 1 331 ? -47.323 6.927 20.614 1.00 57.78 331 PRO A CA 1
ATOM 2673 C C . PRO A 1 331 ? -48.515 6.001 20.867 1.00 57.78 331 PRO A C 1
ATOM 2675 O O . PRO A 1 331 ? -48.993 5.368 19.893 1.00 57.78 331 PRO A O 1
#

Secondary structure (DSSP, 8-state):
--S-GGGGTSS-GGGEEEEEEEBTTT--EEEEEEESSS-TTSEEEETTEEEE--HHHHTT--SS--BTTTEEE--S---S-EE--HHHHHHTT-------SSTTPPPP-TTTTTTTTTHHHHHHHHHHHHHHHHHTSS-HHHHHHHHHHHHHHHHTTS----SS--------------STT------SSPPPHHHHHHHTHHHHHTTTTT----S-HHHHHHHHHHHHHHTHHHHHHTHHHHHS-SSHHHHHHHS-HHHHHHHHHHHHHHHHHHHHHHHHHHHHTTPPPP-PPTTHHHHHHHHHHHHHHHHH-TTS--HHHHHHHHHHS--

Foldseek 3Di:
DLDPPVVCVVADPVLWDWDWDQALQPRDTDTDTDSHQADQQQWKQAQNAIAHEPSQQPSFWPLADDFPPGMDRDHDRHPPHNYHYPVRCVVLPTDGFDDDPDPPDDGDDCVNVVVQVCFVVLLVVVVVVLLVLVVPDPDVVVNVVVVVVVCVVVVLQDPPDDDDDDDRDPDPDDDDDDDPDPPDGDDPDDNTSNSSCVVCSVSVVVVVVPPPCPVDVVVVVVVVLVVLLVCVVLLVVLLCCQQPNPDLVSNLVSFDPVLLVVQLVVVVVVVVVVQVVVQVVCVVVVHDRDDDDPPPSSVVSSVVRLVVNCVSPVPRNGHPVVVVVVVPPDD